Protein AF-A0AAD6I7V3-F1 (afdb_monomer)

InterPro domains:
  IPR044053 Hydroxylase/desaturase AsaB-like [NF041278] (13-174)
  IPR044053 Hydroxylase/desaturase AsaB-like [PTHR34598] (12-175)

Solvent-accessible surface area (backbone atoms only — not comparable to full-atom values): 13603 Å² total; per-residue (Å²): 136,66,40,71,58,57,50,63,59,59,72,64,73,80,73,92,76,89,84,80,82,56,84,96,48,49,88,79,40,37,53,90,62,26,68,42,62,70,80,93,73,95,72,80,92,71,64,86,88,39,70,66,55,45,62,55,54,48,40,52,51,50,45,53,50,48,46,74,68,42,82,62,46,46,74,41,74,44,72,75,50,64,42,73,55,57,84,84,71,69,83,81,39,88,70,78,90,62,79,46,62,55,89,66,92,77,67,66,56,42,79,67,17,44,54,51,50,46,57,75,69,39,59,76,91,50,31,70,65,53,68,74,44,64,64,46,81,44,77,46,77,44,69,89,60,90,78,89,70,81,72,92,81,83,76,58,50,69,76,64,52,82,87,78,62,77,92,60,54,38,76,49,76,82,36,71,66,30,52,74,51,59,69,82,79,29,75,75,78,42,49,33,52,80,78,63,39,41,83,28,37,38,33,40,28,44,36,26,49,52,76,85,127

Foldseek 3Di:
DAQVVVCVVCQPPDDDDDADDCPPPQCVDDCVFFVDHDDDDDDDDFPPVDPVSCVPRVQVVVQVVQQVRDPPGFPDKDFQAKAAQDAPDPPPHPADDDHAADPGDFDFADPQLVLVVQCVRDPVVCSVVLVPFDKDKDKDWAQNDDDPPDDDDDGRPNPDDPVVDDFGFDDCLPPPVQVVVPRPPRDDGRRDDDDDGDNTMITIMMTGRDDDD

Nearest PDB structures (foldseek):
  8hkz-assembly1_L15E  TM=2.290E-01  e=2.238E+00  Sulfolobus acidocaldarius DSM 639
  5t5h-assembly1_Q  TM=1.909E-01  e=3.561E+00  Trypanosoma cruzi
  9e7f-assembly1_AM  TM=1.948E-01  e=7.895E+00  Pyrobaculum calidifontis JCM 11548

Sequence (213 aa):
MNGTADFYGYANNKQSVTIHNVRGQEDEFTLSKNGFQYITHTSAYIPILDSSKIKLDLYAEVAELLKNTITPKPSYIKVVSHTIRSSLTDLNSEYTGMPGPARAAHLDHTPVGAKKYFHEKVPHEDASRLAQMRWAIINVWRPLKAIKRDPLAVCDGSTLRPGDLLPIQMDYSSNARAKALGGEKGLTTTEGWMKGVWRCMRLLSILVPETER

Secondary structure (DSSP, 8-state):
--HHHHHHHHTT-----PPP--TT-GGG--HHHHS-------PPP--TT-HHHIIIIIHHHHHHHHHHHSSSPEEEEEEEEEE---SS--TT-SS-S--S---S---S--HHHHHHHHHHHS-HHHHHHHHTS--EEEEEEE-SS---SS------GGG--GGG--------TT-HHHHHTTSSSS----S-------SSEEEEEEEEEPPP-

pLDDT: mean 70.56, std 21.03, range [25.95, 95.88]

Radius of gyration: 17.77 Å; Cα contacts (8 Å, |Δi|>4): 266; chains: 1; bounding box: 46×40×44 Å

Organism: Penicillium canescens (NCBI:txid5083)

Structure (mmCIF, N/CA/C/O backbone):
data_AF-A0AAD6I7V3-F1
#
_entry.id   AF-A0AAD6I7V3-F1
#
loop_
_atom_site.group_PDB
_atom_site.id
_atom_site.type_symbol
_atom_site.label_atom_id
_atom_site.label_alt_id
_atom_site.label_comp_id
_atom_site.label_asym_id
_atom_site.label_entity_id
_atom_site.label_seq_id
_atom_site.pdbx_PDB_ins_code
_atom_site.Cartn_x
_atom_site.Cartn_y
_atom_site.Cartn_z
_atom_site.occupancy
_atom_site.B_iso_or_equiv
_atom_site.auth_seq_id
_atom_site.auth_comp_id
_atom_site.auth_asym_id
_atom_site.auth_atom_id
_atom_site.pdbx_PDB_model_num
ATOM 1 N N . MET A 1 1 ? 4.592 -10.568 -28.172 1.00 32.78 1 MET A N 1
ATOM 2 C CA . MET A 1 1 ? 3.337 -10.237 -27.463 1.00 32.78 1 MET A CA 1
ATOM 3 C C . MET A 1 1 ? 3.501 -8.827 -26.929 1.00 32.78 1 MET A C 1
ATOM 5 O O . MET A 1 1 ? 4.505 -8.566 -26.280 1.00 32.78 1 MET A O 1
ATOM 9 N N . ASN A 1 2 ? 2.609 -7.904 -27.295 1.00 30.77 2 ASN A N 1
ATOM 10 C CA . ASN A 1 2 ? 2.788 -6.470 -27.048 1.00 30.77 2 ASN A CA 1
ATOM 11 C C . ASN A 1 2 ? 1.877 -6.065 -25.877 1.00 30.77 2 ASN A C 1
ATOM 13 O O . ASN A 1 2 ? 0.686 -5.831 -26.080 1.00 30.77 2 ASN A O 1
ATOM 17 N N . GLY A 1 3 ? 2.440 -5.993 -24.665 1.00 38.94 3 GLY A N 1
ATOM 18 C CA . GLY A 1 3 ? 1.731 -5.955 -23.369 1.00 38.94 3 GLY A CA 1
ATOM 19 C C . GLY A 1 3 ? 0.687 -4.849 -23.140 1.00 38.94 3 GLY A C 1
ATOM 20 O O . GLY A 1 3 ? -0.040 -4.882 -22.154 1.00 38.94 3 GLY A O 1
ATOM 21 N N . THR A 1 4 ? 0.534 -3.887 -24.051 1.00 44.75 4 THR A N 1
ATOM 22 C CA . THR A 1 4 ? -0.536 -2.878 -23.967 1.00 44.75 4 THR A CA 1
ATOM 23 C C . THR A 1 4 ? -1.880 -3.394 -24.502 1.00 44.75 4 THR A C 1
ATOM 25 O O . THR A 1 4 ? -2.923 -2.964 -24.017 1.00 44.75 4 THR A O 1
ATOM 28 N N . ALA A 1 5 ? -1.886 -4.306 -25.484 1.00 41.34 5 ALA A N 1
ATOM 29 C CA . ALA A 1 5 ? -3.119 -4.803 -26.110 1.00 41.34 5 ALA A CA 1
ATOM 30 C C . ALA A 1 5 ? -3.867 -5.804 -25.211 1.00 41.34 5 ALA A C 1
ATOM 32 O O . ALA A 1 5 ? -5.082 -5.694 -25.044 1.00 41.34 5 ALA A O 1
ATOM 33 N N . ASP A 1 6 ? -3.131 -6.709 -24.562 1.00 45.41 6 ASP A N 1
ATOM 34 C CA . ASP A 1 6 ? -3.698 -7.724 -23.667 1.00 45.41 6 ASP A CA 1
ATOM 35 C C . ASP A 1 6 ? -4.354 -7.086 -22.431 1.00 45.41 6 ASP A C 1
ATOM 37 O O . ASP A 1 6 ? -5.435 -7.500 -22.016 1.00 45.41 6 ASP A O 1
ATOM 41 N N . PHE A 1 7 ? -3.776 -6.001 -21.898 1.00 47.50 7 PHE A N 1
ATOM 42 C CA . PHE A 1 7 ? -4.368 -5.229 -20.799 1.00 47.50 7 PHE A CA 1
ATOM 43 C C . PHE A 1 7 ? -5.776 -4.714 -21.135 1.00 47.50 7 PHE A C 1
ATOM 45 O O . PHE A 1 7 ? -6.692 -4.884 -20.334 1.00 47.50 7 PHE A O 1
ATOM 52 N N . TYR A 1 8 ? -5.983 -4.123 -22.319 1.00 48.19 8 TYR A N 1
ATOM 53 C CA . TYR A 1 8 ? -7.317 -3.666 -22.731 1.00 48.19 8 TYR A CA 1
ATOM 54 C C . TYR A 1 8 ? -8.264 -4.827 -23.071 1.00 48.19 8 TYR A C 1
ATOM 56 O O . TYR A 1 8 ? -9.475 -4.677 -22.916 1.00 48.19 8 TYR A O 1
ATOM 64 N N . GLY A 1 9 ? -7.732 -5.986 -23.479 1.00 53.34 9 GLY A N 1
ATOM 65 C CA . GLY A 1 9 ? -8.505 -7.217 -23.659 1.00 53.34 9 GLY A CA 1
ATOM 66 C C . GLY A 1 9 ? -9.079 -7.749 -22.341 1.00 53.34 9 GLY A C 1
ATOM 67 O O . GLY A 1 9 ? -10.286 -7.971 -22.242 1.00 53.34 9 GLY A O 1
ATOM 68 N N . TYR A 1 10 ? -8.247 -7.879 -21.303 1.00 52.84 10 TYR A N 1
ATOM 69 C CA . TYR A 1 10 ? -8.660 -8.393 -19.988 1.00 52.84 10 TYR A CA 1
ATOM 70 C C . TYR A 1 10 ? -9.400 -7.366 -19.124 1.00 52.84 10 TYR A C 1
ATOM 72 O O . TYR A 1 10 ? -10.280 -7.747 -18.352 1.00 52.84 10 TYR A O 1
ATOM 80 N N . ALA A 1 11 ? -9.135 -6.064 -19.292 1.00 53.88 11 ALA A N 1
ATOM 81 C CA . ALA A 1 11 ? -9.861 -4.991 -18.599 1.00 53.88 11 ALA A CA 1
ATOM 82 C C . ALA A 1 11 ? -11.370 -4.946 -18.930 1.00 53.88 11 ALA A C 1
A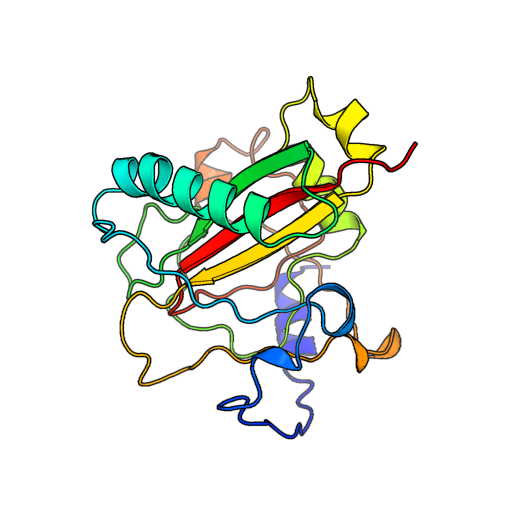TOM 84 O O . ALA A 1 11 ? -12.128 -4.238 -18.265 1.00 53.88 11 ALA A O 1
ATOM 85 N N . ASN A 1 12 ? -11.818 -5.711 -19.932 1.00 58.91 12 ASN A N 1
ATOM 86 C CA . ASN A 1 12 ? -13.228 -5.872 -20.279 1.00 58.91 12 ASN A CA 1
ATOM 87 C C . ASN A 1 12 ? -13.926 -7.032 -19.550 1.00 58.91 12 ASN A C 1
ATOM 89 O O . ASN A 1 12 ? -15.145 -7.156 -19.681 1.00 58.91 12 ASN A O 1
ATOM 93 N N . ASN A 1 13 ? -13.209 -7.846 -18.762 1.00 69.44 13 ASN A N 1
ATOM 94 C CA . ASN A 1 13 ? -13.819 -8.872 -17.916 1.00 69.44 13 ASN A CA 1
ATOM 95 C C . ASN A 1 13 ? -14.515 -8.223 -16.707 1.00 69.44 13 ASN A C 1
ATOM 97 O O . ASN A 1 13 ? -13.970 -8.125 -15.607 1.00 69.44 13 ASN A O 1
ATOM 101 N N . LYS A 1 14 ? -15.724 -7.716 -16.941 1.00 74.62 14 LYS A N 1
ATOM 102 C CA . LYS A 1 14 ? -16.535 -7.052 -15.925 1.00 74.62 14 LYS A CA 1
ATOM 103 C C . LYS A 1 14 ? -17.211 -8.096 -15.051 1.00 74.62 14 LYS A C 1
ATOM 105 O O . LYS A 1 14 ? -18.013 -8.887 -15.535 1.00 74.62 14 LYS A O 1
ATOM 110 N N . GLN A 1 15 ? -16.928 -8.030 -13.759 1.00 77.81 15 GLN A N 1
ATOM 111 C CA . GLN A 1 15 ? -17.588 -8.837 -12.745 1.00 77.81 15 GLN A CA 1
ATOM 112 C C . GLN A 1 15 ? -18.502 -7.943 -11.912 1.00 77.81 15 GLN A C 1
ATOM 114 O O . GLN A 1 15 ? -18.120 -6.832 -11.533 1.00 77.81 15 GLN A O 1
ATOM 119 N N . SER A 1 16 ? -19.720 -8.413 -11.647 1.00 85.94 16 SER A N 1
ATOM 120 C CA . SER A 1 16 ? -20.595 -7.746 -10.686 1.00 85.94 16 SER A CA 1
ATOM 121 C C . SER A 1 16 ? -20.074 -8.036 -9.286 1.00 85.94 16 SER A C 1
ATOM 123 O O . SER A 1 16 ? -19.907 -9.195 -8.917 1.00 85.94 16 SER A O 1
ATOM 125 N N . VAL A 1 17 ? -19.823 -6.987 -8.511 1.00 83.62 17 VAL A N 1
ATOM 126 C CA . VAL A 1 17 ? -19.318 -7.092 -7.141 1.00 83.62 17 VAL A CA 1
ATOM 127 C C . VAL A 1 17 ? -20.156 -6.225 -6.216 1.00 83.62 17 VAL A C 1
ATOM 129 O O . VAL A 1 17 ? -20.598 -5.138 -6.594 1.00 83.62 17 VAL A O 1
ATOM 132 N N . THR A 1 18 ? -20.361 -6.698 -4.993 1.00 90.25 18 THR A N 1
ATOM 133 C CA . THR A 1 18 ? -21.006 -5.908 -3.945 1.00 90.25 18 THR A CA 1
ATOM 134 C C . THR A 1 18 ? -19.968 -4.998 -3.301 1.00 90.25 18 THR A C 1
ATOM 136 O O . THR A 1 18 ? -18.905 -5.453 -2.885 1.00 90.25 18 THR A O 1
ATOM 139 N N . ILE A 1 19 ? -20.268 -3.701 -3.219 1.00 89.69 19 ILE A N 1
ATOM 140 C CA . ILE A 1 19 ? -19.418 -2.725 -2.531 1.00 89.69 19 ILE A CA 1
ATOM 141 C C . ILE A 1 19 ? -19.993 -2.481 -1.141 1.00 89.69 19 ILE A C 1
ATOM 143 O O . ILE A 1 19 ? -21.152 -2.092 -1.001 1.00 89.69 19 ILE A O 1
ATOM 147 N N . HIS A 1 20 ? -19.156 -2.664 -0.126 1.00 91.62 20 HIS A N 1
ATOM 148 C CA . HIS A 1 20 ? -19.516 -2.444 1.268 1.00 91.62 20 HIS A CA 1
ATOM 149 C C . HIS A 1 20 ? -18.986 -1.093 1.754 1.00 91.62 20 HIS A C 1
ATOM 151 O O . HIS A 1 20 ? -17.869 -0.686 1.431 1.00 91.62 20 HIS A O 1
ATOM 157 N N . ASN A 1 21 ? -19.804 -0.378 2.525 1.00 93.31 21 ASN A N 1
ATOM 158 C CA . ASN A 1 21 ? -19.377 0.837 3.205 1.00 93.31 21 ASN A CA 1
ATOM 159 C C . ASN A 1 21 ? -18.742 0.460 4.545 1.00 93.31 21 ASN A C 1
ATOM 161 O O . ASN A 1 21 ? -19.440 -0.021 5.426 1.00 93.31 21 ASN A O 1
ATOM 165 N N . VAL A 1 22 ? -17.451 0.739 4.695 1.00 92.56 22 VAL A N 1
ATOM 166 C CA . VAL A 1 22 ? -16.659 0.369 5.879 1.00 92.56 22 VAL A CA 1
ATOM 167 C C . VAL A 1 22 ? -16.865 1.287 7.090 1.00 92.56 22 VAL A C 1
ATOM 169 O O . VAL A 1 22 ? -16.306 1.019 8.147 1.00 92.56 22 VAL A O 1
ATOM 172 N N . ARG A 1 23 ? -17.594 2.406 6.941 1.00 92.00 23 ARG A N 1
ATOM 173 C CA . ARG A 1 23 ? -17.728 3.411 8.010 1.00 92.00 23 ARG A CA 1
ATOM 174 C C . ARG A 1 23 ? -18.345 2.809 9.272 1.00 92.00 23 ARG A C 1
ATOM 176 O O . ARG A 1 23 ? -19.473 2.325 9.212 1.00 92.00 23 ARG A O 1
ATOM 183 N N . GLY A 1 24 ? -17.649 2.942 10.397 1.00 95.75 24 GLY A N 1
ATOM 184 C CA . GLY A 1 24 ? -18.027 2.378 11.694 1.00 95.75 24 GLY A CA 1
ATOM 185 C C . GLY A 1 24 ? -17.534 0.946 11.926 1.00 95.75 24 GLY A C 1
ATOM 186 O O . GLY A 1 24 ? -17.837 0.379 12.969 1.00 95.75 24 GLY A O 1
ATOM 187 N N . GLN A 1 25 ? -16.808 0.363 10.970 1.00 95.88 25 GLN A N 1
ATOM 188 C CA . GLN A 1 25 ? -16.263 -0.998 11.020 1.00 95.88 25 GL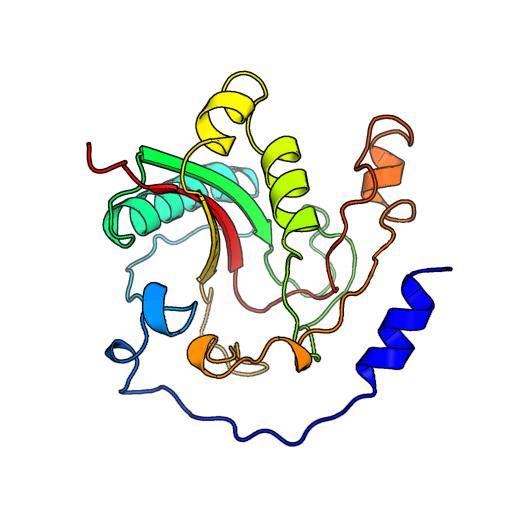N A CA 1
ATOM 189 C C . GLN A 1 25 ? -14.765 -1.019 10.687 1.00 95.88 25 GLN A C 1
ATOM 191 O O . GLN A 1 25 ? -14.207 -2.062 10.360 1.00 95.88 25 GLN A O 1
ATOM 196 N N . GLU A 1 26 ? -14.098 0.135 10.726 1.00 94.75 26 GLU A N 1
ATOM 197 C CA . GLU A 1 26 ? -12.703 0.292 10.317 1.00 94.75 26 GLU A CA 1
ATOM 198 C C . GLU A 1 26 ? -11.752 -0.646 11.078 1.00 94.75 26 GLU A C 1
ATOM 200 O O . GLU A 1 26 ? -10.829 -1.197 10.475 1.00 94.75 26 GLU A O 1
ATOM 205 N N . ASP A 1 27 ? -12.021 -0.876 12.365 1.00 95.00 27 ASP A N 1
ATOM 206 C CA . ASP A 1 27 ? -11.202 -1.703 13.258 1.00 95.00 27 ASP A CA 1
ATOM 207 C C . ASP A 1 27 ? -11.339 -3.217 12.997 1.00 95.00 27 ASP A C 1
ATOM 209 O O . ASP A 1 27 ? -10.544 -4.011 13.500 1.00 95.00 27 ASP A O 1
ATOM 213 N N . GLU A 1 28 ? -12.315 -3.646 12.186 1.00 95.44 28 GLU A N 1
ATOM 214 C CA . GLU A 1 28 ? -12.494 -5.058 11.810 1.00 95.44 28 GLU A CA 1
ATOM 215 C C . GLU A 1 28 ? -11.485 -5.526 10.740 1.00 95.44 28 GLU A C 1
ATOM 217 O O . GLU A 1 28 ? -11.347 -6.734 10.495 1.00 95.44 28 GLU A O 1
ATOM 222 N N . PHE A 1 29 ? -10.783 -4.581 10.100 1.00 94.69 29 PHE A N 1
ATOM 223 C CA . PHE A 1 29 ? -9.879 -4.829 8.979 1.00 94.69 29 PHE A CA 1
ATOM 224 C C . PHE A 1 29 ? -8.414 -4.685 9.388 1.00 94.69 29 PHE A C 1
ATOM 226 O O . PHE A 1 29 ? -7.959 -3.609 9.782 1.00 94.69 29 PHE A O 1
ATOM 233 N N . THR A 1 30 ? -7.644 -5.762 9.236 1.00 94.69 30 THR A N 1
ATOM 234 C CA . THR A 1 30 ? -6.215 -5.786 9.575 1.00 94.69 30 THR A CA 1
ATOM 235 C C . THR A 1 30 ? -5.361 -6.180 8.377 1.00 94.69 30 THR A C 1
ATOM 237 O O . THR A 1 30 ? -5.788 -6.935 7.500 1.00 94.69 30 THR A O 1
ATOM 240 N N . LEU A 1 31 ? -4.105 -5.723 8.353 1.00 91.31 31 LEU A N 1
ATOM 241 C CA . LEU A 1 31 ? -3.181 -6.048 7.262 1.00 91.31 31 LEU A CA 1
ATOM 242 C C . LEU A 1 31 ? -2.959 -7.556 7.100 1.00 91.31 31 LEU A C 1
ATOM 244 O O . LEU A 1 31 ? -2.875 -8.034 5.973 1.00 91.31 31 LEU A O 1
ATOM 248 N N . SER A 1 32 ? -2.873 -8.303 8.202 1.00 90.50 32 SER A N 1
ATOM 249 C CA . SER A 1 32 ? -2.624 -9.749 8.173 1.00 90.50 32 SER A CA 1
ATOM 250 C C . SER A 1 32 ? -3.821 -10.555 7.676 1.00 90.50 32 SER A C 1
ATOM 252 O O . SER A 1 32 ? -3.625 -11.583 7.032 1.00 90.50 32 SER A O 1
ATOM 254 N N . LYS A 1 33 ? -5.045 -10.100 7.966 1.00 92.69 33 LYS A N 1
ATOM 255 C CA . LYS A 1 33 ? -6.280 -10.780 7.565 1.00 92.69 33 LYS A CA 1
ATOM 256 C C . LYS A 1 33 ? -6.736 -10.336 6.178 1.00 92.69 33 LYS A C 1
ATOM 258 O O . LYS A 1 33 ? -6.948 -11.173 5.312 1.00 92.69 33 LYS A O 1
ATOM 263 N N . ASN A 1 34 ? -6.884 -9.032 5.968 1.00 94.50 34 ASN A N 1
ATOM 264 C CA . ASN A 1 34 ? -7.571 -8.472 4.803 1.00 94.50 34 ASN A CA 1
ATOM 265 C C . ASN A 1 34 ? -6.608 -7.921 3.742 1.00 94.50 34 ASN A C 1
ATOM 267 O O . ASN A 1 34 ? -7.033 -7.591 2.636 1.00 94.50 34 ASN A O 1
ATOM 271 N N . GLY A 1 35 ? -5.319 -7.777 4.062 1.00 91.06 35 GLY A N 1
ATOM 272 C CA . GLY A 1 35 ? -4.342 -7.123 3.185 1.00 91.06 35 GLY A CA 1
ATOM 273 C C . GLY A 1 35 ? -4.419 -5.591 3.192 1.00 91.06 35 GLY A C 1
ATOM 274 O O . GLY A 1 35 ? -3.682 -4.937 2.457 1.00 91.06 35 GLY A O 1
ATOM 275 N N . PHE A 1 36 ? -5.277 -5.003 4.030 1.00 93.62 36 PHE A N 1
ATOM 276 C CA . PHE A 1 36 ? -5.363 -3.564 4.273 1.00 93.62 36 PHE A CA 1
ATOM 277 C C . PHE A 1 36 ? -5.820 -3.287 5.708 1.00 93.62 36 PHE A C 1
ATOM 279 O O . PHE A 1 36 ? -6.390 -4.150 6.367 1.00 93.62 36 PHE A O 1
ATOM 286 N N . GLN A 1 37 ? -5.569 -2.072 6.183 1.00 94.31 37 GLN A N 1
ATOM 287 C CA . GLN A 1 37 ? -5.970 -1.616 7.510 1.00 94.31 37 GLN A CA 1
ATOM 288 C C . GLN A 1 37 ? -6.241 -0.115 7.474 1.00 94.31 37 GLN A C 1
ATOM 290 O O . GLN A 1 37 ? -5.576 0.626 6.743 1.00 94.31 37 GLN A O 1
ATOM 295 N N . TYR A 1 38 ? -7.203 0.327 8.279 1.00 94.12 38 TYR A N 1
ATOM 296 C CA . TYR A 1 38 ? -7.467 1.740 8.514 1.00 94.12 38 TYR A CA 1
ATOM 297 C C . TYR A 1 38 ? -6.680 2.229 9.724 1.00 94.12 38 TYR A C 1
ATOM 299 O O . TYR A 1 38 ? -6.558 1.537 10.731 1.00 94.12 38 TYR A O 1
ATOM 307 N N . ILE A 1 39 ? -6.117 3.430 9.610 1.00 93.25 39 ILE A N 1
ATOM 308 C CA . ILE A 1 39 ? -5.339 4.046 10.680 1.00 93.25 39 ILE A CA 1
ATOM 309 C C . ILE A 1 39 ? -5.774 5.499 10.799 1.00 93.25 39 ILE A C 1
ATOM 311 O O 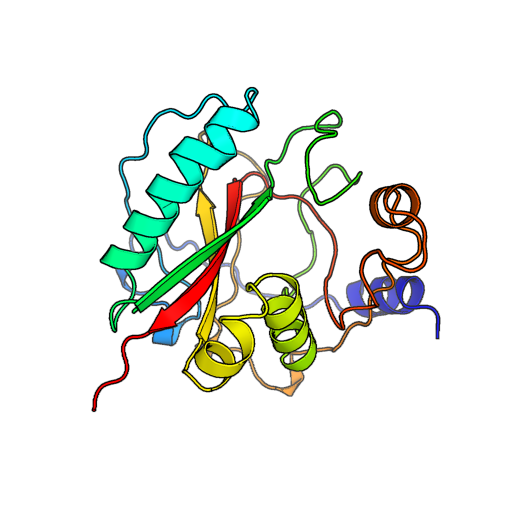. ILE A 1 39 ? -5.728 6.253 9.823 1.00 93.25 39 ILE A O 1
ATOM 315 N N . THR A 1 40 ? -6.158 5.900 12.008 1.00 91.88 40 THR A N 1
ATOM 316 C CA . THR A 1 40 ? -6.361 7.309 12.338 1.00 91.88 40 THR A CA 1
ATOM 317 C C . THR A 1 40 ? -5.021 7.905 12.739 1.00 91.88 40 THR A C 1
ATOM 319 O O . THR A 1 40 ? -4.420 7.500 13.730 1.00 91.88 40 THR A O 1
ATOM 322 N N . HIS A 1 41 ? -4.540 8.867 11.956 1.00 90.56 41 HIS A N 1
ATOM 323 C CA . HIS A 1 41 ? -3.263 9.525 12.197 1.00 90.56 41 HIS A CA 1
ATOM 324 C C . HIS A 1 41 ? -3.389 11.034 11.996 1.00 90.56 41 HIS A C 1
ATOM 326 O O . HIS A 1 41 ? -3.817 11.498 10.934 1.00 90.56 41 HIS A O 1
ATOM 332 N N . THR A 1 42 ? -2.987 11.804 13.008 1.00 90.00 42 THR A N 1
ATOM 333 C CA . THR A 1 42 ? -2.861 13.259 12.896 1.00 90.00 42 THR A CA 1
ATOM 334 C C . THR A 1 42 ? -1.589 13.581 12.132 1.00 90.00 42 THR A C 1
ATOM 336 O O . THR A 1 42 ? -0.496 13.578 12.687 1.00 90.00 42 THR A O 1
ATOM 339 N N . SER A 1 43 ? -1.757 13.846 10.843 1.00 84.56 43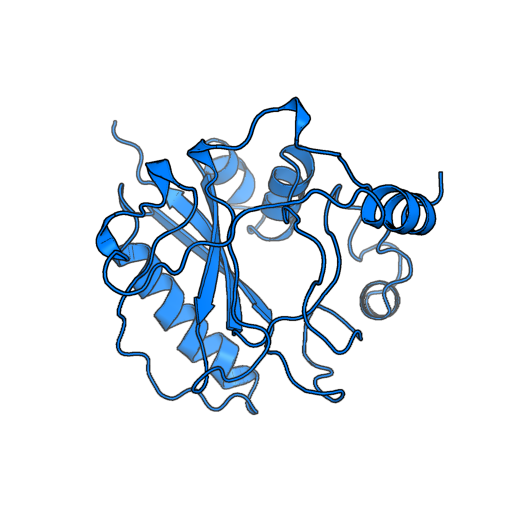 SER A N 1
ATOM 340 C CA . SER A 1 43 ? -0.659 14.143 9.932 1.00 84.56 43 SER A CA 1
ATOM 341 C C . SER A 1 43 ? -0.323 15.633 9.913 1.00 84.56 43 SER A C 1
ATOM 343 O O . SER A 1 43 ? -1.226 16.476 9.981 1.00 84.56 43 SER A O 1
ATOM 345 N N . ALA A 1 44 ? 0.957 15.970 9.752 1.00 82.69 44 ALA A N 1
ATOM 346 C CA . ALA A 1 44 ? 1.364 17.355 9.571 1.00 82.69 44 ALA A CA 1
ATOM 347 C C . ALA A 1 44 ? 0.814 17.919 8.247 1.00 82.69 44 ALA A C 1
ATOM 349 O O . ALA A 1 44 ? 0.547 17.198 7.271 1.00 82.69 44 ALA A O 1
ATOM 350 N N . TYR A 1 45 ? 0.638 19.240 8.190 1.00 78.62 45 TYR A N 1
ATOM 351 C CA . TYR A 1 45 ? 0.384 19.902 6.915 1.00 78.62 45 TYR A CA 1
ATOM 352 C C . TYR A 1 45 ? 1.646 19.826 6.055 1.00 78.62 45 TYR A C 1
ATOM 354 O O . TYR A 1 45 ? 2.712 20.265 6.479 1.00 78.62 45 TYR A O 1
ATOM 362 N N . ILE A 1 46 ? 1.517 19.294 4.839 1.00 70.25 46 ILE A N 1
ATOM 363 C CA . ILE A 1 46 ? 2.639 19.143 3.910 1.00 70.25 46 ILE A CA 1
ATOM 364 C C . ILE A 1 46 ? 2.334 19.960 2.656 1.00 70.25 46 ILE A C 1
ATOM 366 O O . ILE A 1 46 ? 1.323 19.694 1.994 1.00 70.25 46 ILE A O 1
ATOM 370 N N . PRO A 1 47 ? 3.171 20.955 2.308 1.00 69.62 47 PRO A N 1
ATOM 371 C CA . PRO A 1 47 ? 2.965 21.770 1.122 1.00 69.62 47 PRO A CA 1
ATOM 372 C C . PRO A 1 47 ? 3.229 20.929 -0.131 1.00 69.62 47 PRO A C 1
ATOM 374 O O . PRO A 1 47 ? 4.360 20.776 -0.575 1.00 69.62 47 PRO A O 1
ATOM 377 N N . ILE A 1 48 ? 2.161 20.399 -0.730 1.00 68.50 48 ILE A N 1
ATOM 378 C CA . ILE A 1 48 ? 2.222 19.478 -1.881 1.00 68.50 48 ILE A CA 1
ATOM 379 C C . ILE A 1 48 ? 2.860 20.063 -3.151 1.00 68.50 48 ILE A C 1
ATOM 381 O O . ILE A 1 48 ? 3.119 19.329 -4.097 1.00 68.50 48 ILE A O 1
ATOM 385 N N . LE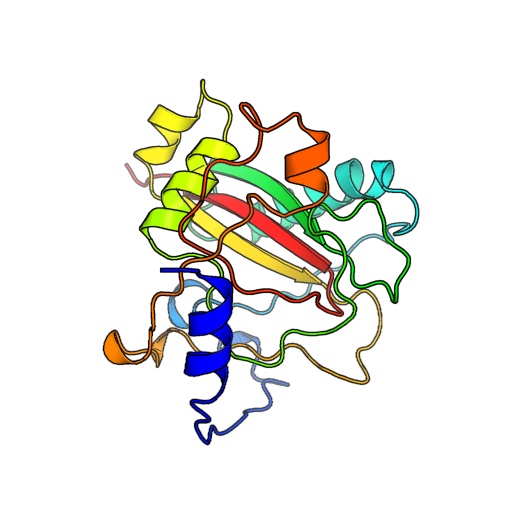U A 1 49 ? 3.073 21.380 -3.193 1.00 67.81 49 LEU A N 1
ATOM 386 C CA . LEU A 1 49 ? 3.737 22.070 -4.301 1.00 67.81 49 LEU A CA 1
ATOM 387 C C . LEU A 1 49 ? 5.266 22.086 -4.153 1.00 67.81 49 LEU A C 1
ATOM 389 O O . LEU A 1 49 ? 5.961 22.404 -5.112 1.00 67.81 49 LEU A O 1
ATOM 393 N N . ASP A 1 50 ? 5.790 21.731 -2.978 1.00 71.25 50 ASP A N 1
ATOM 394 C CA . ASP A 1 50 ? 7.222 21.657 -2.712 1.00 71.25 50 ASP A CA 1
ATOM 395 C C . ASP A 1 50 ? 7.670 20.191 -2.649 1.00 71.25 50 ASP A C 1
ATOM 397 O O . ASP A 1 50 ? 7.573 19.506 -1.627 1.00 71.25 50 ASP A O 1
ATOM 401 N N . SER A 1 51 ? 8.199 19.699 -3.771 1.00 66.69 51 SER A N 1
ATOM 402 C CA . SER A 1 51 ? 8.693 18.323 -3.892 1.00 66.69 51 SER A CA 1
ATOM 403 C C . SER A 1 51 ? 9.810 17.977 -2.905 1.00 66.69 51 SER A C 1
ATOM 405 O O . SER A 1 51 ? 9.978 16.804 -2.564 1.00 66.69 51 SER A O 1
ATOM 407 N N . SER A 1 52 ? 10.586 18.970 -2.456 1.00 70.12 52 SER A N 1
ATOM 408 C CA . SER A 1 52 ? 11.675 18.749 -1.502 1.00 70.12 52 SER A CA 1
ATOM 409 C C . SER A 1 52 ? 11.124 18.464 -0.104 1.00 70.12 52 SER A C 1
ATOM 411 O O . SER A 1 52 ? 11.544 17.504 0.544 1.00 70.12 52 SER A O 1
ATOM 413 N N . LYS A 1 53 ? 10.092 19.212 0.300 1.00 72.06 53 LYS A N 1
ATOM 414 C CA . LYS A 1 53 ? 9.376 19.031 1.567 1.00 72.06 53 LYS A CA 1
ATOM 415 C C . LYS A 1 53 ? 8.568 17.748 1.608 1.00 72.06 53 LYS A C 1
ATOM 417 O O . LYS A 1 53 ? 8.528 17.093 2.642 1.00 72.06 53 LYS A O 1
ATOM 422 N N . ILE A 1 54 ? 8.003 17.327 0.475 1.00 74.50 54 ILE A N 1
ATOM 423 C CA . ILE A 1 54 ? 7.349 16.019 0.388 1.00 74.50 54 ILE A CA 1
ATOM 424 C C . ILE A 1 54 ? 8.351 14.908 0.716 1.00 74.50 54 ILE A C 1
ATOM 426 O O . ILE A 1 54 ? 8.090 14.088 1.584 1.00 74.50 54 ILE A O 1
ATOM 430 N N . LYS A 1 55 ? 9.516 14.858 0.068 1.00 75.81 55 LYS A N 1
ATOM 431 C CA . LYS A 1 55 ? 10.466 13.766 0.338 1.00 75.81 55 LYS A CA 1
ATOM 432 C C . LYS A 1 55 ? 11.053 13.811 1.743 1.00 75.81 55 LYS A C 1
ATOM 434 O O . LYS A 1 55 ? 11.328 12.752 2.288 1.00 75.81 55 LYS A O 1
ATOM 439 N N . LEU A 1 56 ? 11.272 14.996 2.302 1.00 79.25 56 LEU A N 1
ATOM 440 C CA . LEU A 1 56 ? 11.848 15.121 3.635 1.00 79.25 56 LEU A CA 1
ATOM 441 C C . LEU A 1 56 ? 10.820 14.769 4.716 1.00 79.25 56 LEU A C 1
ATOM 443 O O . LEU A 1 56 ? 10.999 13.810 5.462 1.00 79.25 56 LEU A O 1
ATOM 447 N N . ASP A 1 57 ? 9.725 15.520 4.762 1.00 83.25 57 ASP A N 1
ATOM 448 C CA . ASP A 1 57 ? 8.841 15.535 5.924 1.00 83.25 57 ASP A CA 1
ATOM 449 C C . ASP A 1 57 ? 7.854 14.363 5.869 1.00 83.25 57 ASP A C 1
ATOM 451 O O . ASP A 1 57 ? 7.661 13.644 6.849 1.00 83.25 57 ASP A O 1
ATOM 455 N N . LEU A 1 58 ? 7.277 14.094 4.694 1.00 82.75 58 LEU A N 1
ATOM 456 C CA . LEU A 1 58 ? 6.289 13.027 4.552 1.00 82.75 58 LEU A CA 1
ATOM 457 C C . LEU A 1 58 ? 6.909 11.637 4.650 1.00 82.75 58 LEU A C 1
ATOM 459 O O . LEU A 1 58 ? 6.281 10.728 5.184 1.00 82.75 58 LEU A O 1
ATOM 463 N N . TYR A 1 59 ? 8.094 11.428 4.072 1.00 88.62 59 TYR A N 1
ATOM 464 C CA . TYR A 1 59 ? 8.697 10.094 4.095 1.00 88.62 59 TYR A CA 1
ATOM 465 C C . TYR A 1 59 ? 9.089 9.731 5.523 1.00 88.62 59 TYR A C 1
ATOM 467 O O . TYR A 1 59 ? 8.894 8.585 5.918 1.00 88.62 59 TYR A O 1
ATOM 475 N N . ALA A 1 60 ? 9.580 10.704 6.295 1.00 90.06 60 ALA A N 1
ATOM 476 C CA . ALA A 1 60 ? 9.842 10.530 7.715 1.00 90.06 60 ALA A CA 1
ATOM 477 C C . ALA A 1 60 ? 8.550 10.221 8.488 1.00 90.06 60 ALA A C 1
ATOM 479 O O . ALA A 1 60 ? 8.499 9.225 9.207 1.00 90.06 60 ALA A O 1
ATOM 480 N N . GLU A 1 61 ? 7.485 11.005 8.280 1.00 91.69 61 GLU A N 1
ATOM 481 C CA . GLU A 1 61 ? 6.187 10.785 8.935 1.00 91.69 61 GLU A CA 1
ATOM 482 C C . GLU A 1 61 ? 5.620 9.390 8.627 1.00 91.69 61 GLU A C 1
ATOM 484 O O . GLU A 1 61 ? 5.219 8.658 9.529 1.00 91.69 61 GLU A O 1
ATOM 489 N N . VAL A 1 62 ? 5.635 8.979 7.356 1.00 91.75 62 VAL A N 1
ATOM 490 C CA . VAL A 1 62 ? 5.122 7.670 6.934 1.00 91.75 62 VAL A CA 1
ATOM 491 C C . VAL A 1 62 ? 5.998 6.528 7.433 1.00 91.75 62 VAL A C 1
ATOM 493 O O . VAL A 1 62 ? 5.469 5.481 7.804 1.00 91.75 62 VAL A O 1
ATOM 496 N N . ALA A 1 63 ? 7.318 6.706 7.464 1.00 93.00 63 ALA A N 1
ATOM 497 C CA . ALA A 1 63 ? 8.203 5.699 8.027 1.00 93.00 63 ALA A CA 1
ATOM 498 C C . ALA A 1 63 ? 7.897 5.469 9.513 1.00 93.00 63 ALA A C 1
ATOM 500 O O . ALA A 1 63 ? 7.729 4.322 9.923 1.00 93.00 63 ALA A O 1
ATOM 501 N N . GLU A 1 64 ? 7.740 6.536 10.297 1.00 93.75 64 GLU A N 1
ATOM 502 C CA . GLU A 1 64 ? 7.371 6.434 11.713 1.00 93.75 64 GLU A CA 1
ATOM 503 C C . GLU A 1 64 ? 5.955 5.873 11.911 1.00 93.75 64 GLU A C 1
ATOM 505 O O . GLU A 1 64 ? 5.750 5.008 12.764 1.00 93.75 64 GLU A O 1
ATOM 510 N N . LEU A 1 65 ? 4.983 6.265 11.080 1.00 94.38 65 LEU A N 1
ATOM 511 C CA . LEU A 1 65 ? 3.639 5.680 11.090 1.00 94.38 65 LEU A CA 1
ATOM 512 C C . LEU A 1 65 ? 3.691 4.157 10.903 1.00 94.38 65 LEU A C 1
ATOM 514 O O . LEU A 1 65 ? 3.117 3.410 11.697 1.00 94.38 65 LEU A O 1
ATOM 518 N N . LEU A 1 66 ? 4.402 3.685 9.876 1.00 94.56 66 LEU A N 1
ATOM 519 C CA . LEU A 1 66 ? 4.534 2.255 9.593 1.00 94.56 66 LEU A CA 1
ATOM 520 C C . LEU A 1 66 ? 5.298 1.527 10.700 1.00 94.56 66 LEU A C 1
ATOM 522 O O . LEU A 1 66 ? 4.903 0.432 11.093 1.00 94.56 66 LEU A O 1
ATOM 526 N N . LYS A 1 67 ? 6.342 2.144 11.254 1.00 94.50 67 LYS A N 1
ATOM 527 C CA . LYS A 1 67 ? 7.109 1.593 12.375 1.00 94.50 67 LYS A CA 1
ATOM 528 C C . LYS A 1 67 ? 6.252 1.345 13.614 1.00 94.50 67 LYS A C 1
ATOM 530 O O . LYS A 1 67 ? 6.494 0.375 14.324 1.00 94.50 67 LYS A O 1
ATOM 535 N N . ASN A 1 68 ? 5.281 2.220 13.870 1.00 93.06 68 ASN A N 1
ATOM 536 C CA . ASN A 1 68 ? 4.416 2.147 15.048 1.00 93.06 68 ASN A CA 1
ATOM 537 C C . ASN A 1 68 ? 3.143 1.323 14.818 1.00 93.06 68 ASN A C 1
ATOM 539 O O . ASN A 1 68 ? 2.532 0.880 15.784 1.00 93.06 68 ASN A O 1
ATOM 543 N N . THR A 1 69 ? 2.744 1.110 13.562 1.00 92.62 69 THR A N 1
ATOM 544 C CA . THR A 1 69 ? 1.510 0.374 13.240 1.00 92.62 69 THR A CA 1
ATOM 545 C C . THR A 1 69 ? 1.767 -1.104 12.943 1.00 92.62 69 THR A C 1
ATOM 547 O O . THR A 1 69 ? 0.955 -1.965 13.275 1.00 92.62 69 THR A O 1
ATOM 550 N N . ILE A 1 70 ? 2.882 -1.421 12.286 1.00 91.31 70 ILE A N 1
ATOM 551 C CA . ILE A 1 70 ? 3.140 -2.769 11.779 1.00 91.31 70 ILE A CA 1
ATOM 552 C C . ILE A 1 70 ? 3.677 -3.662 12.893 1.00 91.31 70 ILE A C 1
ATOM 554 O O . ILE A 1 70 ? 4.624 -3.303 13.589 1.00 91.31 70 ILE A O 1
ATOM 558 N N . THR A 1 71 ? 3.083 -4.849 13.012 1.00 88.38 71 THR A N 1
ATOM 559 C CA . THR A 1 71 ? 3.489 -5.884 13.966 1.00 88.38 71 THR A CA 1
ATOM 560 C C . THR A 1 71 ? 3.790 -7.194 13.221 1.00 88.38 71 THR A C 1
ATOM 562 O O . THR A 1 71 ? 2.957 -7.622 12.417 1.00 88.38 71 THR A O 1
ATOM 565 N N . PRO A 1 72 ? 4.945 -7.849 13.463 1.00 88.81 72 PRO A N 1
ATOM 566 C CA . PRO A 1 72 ? 6.039 -7.392 14.324 1.00 88.81 72 PRO A CA 1
ATOM 567 C C . PRO A 1 72 ? 6.729 -6.142 13.766 1.00 88.81 72 PRO A C 1
ATOM 569 O O . PRO A 1 72 ? 6.632 -5.839 12.572 1.00 88.81 72 PRO A O 1
ATOM 572 N N . LYS A 1 73 ? 7.389 -5.396 14.659 1.00 90.25 73 LYS A N 1
ATOM 573 C CA . LYS A 1 73 ? 7.960 -4.084 14.347 1.00 90.25 73 LYS A CA 1
ATOM 574 C C . LYS A 1 73 ? 8.939 -4.193 13.171 1.00 90.25 73 LYS A C 1
ATOM 576 O O . LYS A 1 73 ? 9.775 -5.092 13.167 1.00 90.25 73 LYS A O 1
ATOM 581 N N . PRO A 1 74 ? 8.877 -3.313 12.161 1.00 90.50 74 PRO A N 1
ATOM 582 C CA . PRO A 1 74 ? 9.856 -3.326 11.084 1.00 90.50 74 PRO A CA 1
ATOM 583 C C . PRO A 1 74 ? 11.258 -2.944 11.577 1.00 90.50 74 PRO A C 1
ATOM 585 O O . PRO A 1 74 ? 11.444 -1.885 12.177 1.00 90.50 74 PRO A O 1
ATOM 588 N N . SER A 1 75 ? 12.250 -3.777 11.262 1.00 88.44 75 SER A N 1
ATOM 589 C CA . SER A 1 75 ? 13.681 -3.496 11.453 1.00 88.44 75 SER A CA 1
ATOM 590 C C . SER A 1 75 ? 14.249 -2.584 10.359 1.00 88.44 75 SER A C 1
ATOM 592 O O . SER A 1 75 ? 15.254 -1.905 10.563 1.00 88.44 75 SER A O 1
ATOM 594 N N . TYR A 1 76 ? 13.586 -2.536 9.200 1.00 91.19 76 TYR A N 1
ATOM 595 C CA . TYR A 1 76 ? 13.929 -1.664 8.083 1.00 91.19 76 TYR A CA 1
ATOM 596 C C . TYR A 1 76 ? 12.667 -1.116 7.420 1.00 91.19 76 TYR A C 1
ATOM 598 O O . TYR A 1 76 ? 11.728 -1.867 7.141 1.00 91.19 76 TYR A O 1
ATOM 606 N N . ILE A 1 77 ? 12.672 0.189 7.138 1.00 92.38 77 ILE A N 1
ATOM 607 C CA . ILE A 1 77 ? 11.606 0.889 6.421 1.00 92.38 77 ILE A CA 1
ATOM 608 C C . ILE A 1 77 ? 12.240 1.810 5.390 1.00 92.38 77 ILE A C 1
ATOM 610 O O . ILE A 1 77 ? 13.004 2.708 5.740 1.00 92.38 77 ILE A O 1
ATOM 614 N N . LYS A 1 78 ? 11.877 1.628 4.120 1.00 90.56 78 LYS A N 1
ATOM 615 C CA . LYS A 1 78 ? 12.241 2.562 3.053 1.00 90.56 78 LYS A CA 1
ATOM 616 C C . LYS A 1 78 ? 11.001 3.001 2.301 1.00 90.56 78 LYS A C 1
ATOM 618 O O . LYS A 1 78 ? 10.358 2.196 1.633 1.00 90.56 78 LYS A O 1
ATOM 623 N N . VAL A 1 79 ? 10.692 4.290 2.378 1.00 88.44 79 VAL A N 1
ATOM 624 C CA . VAL A 1 79 ? 9.688 4.926 1.522 1.00 88.44 79 VAL A CA 1
ATOM 625 C C . VAL A 1 79 ? 10.340 5.193 0.166 1.00 88.44 79 VAL A C 1
ATOM 627 O O . VAL A 1 79 ? 11.300 5.957 0.068 1.00 88.44 79 VAL A O 1
ATOM 630 N N . VAL A 1 80 ? 9.876 4.509 -0.881 1.00 82.25 80 VAL A N 1
ATOM 631 C CA . VAL A 1 80 ? 10.587 4.453 -2.172 1.00 82.25 80 VAL A CA 1
ATOM 632 C C . VAL A 1 80 ? 10.021 5.405 -3.215 1.00 82.25 80 VAL A C 1
ATOM 634 O O . VAL A 1 80 ? 10.752 5.863 -4.089 1.00 82.25 80 VAL A O 1
ATOM 637 N N . SER A 1 81 ? 8.730 5.722 -3.136 1.00 78.19 81 SER A N 1
ATOM 638 C CA . SER A 1 81 ? 8.074 6.637 -4.068 1.00 78.19 81 SER A CA 1
ATOM 639 C C . SER A 1 81 ? 6.793 7.194 -3.463 1.00 78.19 81 SER A C 1
ATOM 641 O O . SER A 1 81 ? 6.183 6.560 -2.597 1.00 78.19 81 SER A O 1
ATOM 643 N N . HIS A 1 82 ? 6.375 8.352 -3.965 1.00 78.75 82 HIS A N 1
ATOM 644 C CA . HIS A 1 82 ? 5.052 8.898 -3.721 1.00 78.75 82 HIS A CA 1
ATOM 645 C C . HIS A 1 82 ? 4.370 9.248 -5.042 1.00 78.75 82 HIS A C 1
ATOM 647 O O . HIS A 1 82 ? 5.014 9.472 -6.069 1.00 78.75 82 HIS A O 1
ATOM 653 N N . THR A 1 83 ? 3.046 9.306 -5.021 1.00 74.25 83 THR A N 1
ATOM 654 C CA . THR A 1 83 ? 2.248 9.841 -6.126 1.00 74.25 83 THR A CA 1
ATOM 655 C C . THR A 1 83 ? 1.156 10.731 -5.563 1.00 74.25 83 THR A C 1
ATOM 657 O O . THR A 1 83 ? 0.413 10.313 -4.673 1.00 74.25 83 THR A O 1
ATOM 660 N N . ILE A 1 84 ? 1.046 11.947 -6.098 1.00 72.31 84 ILE A N 1
ATOM 661 C CA . ILE A 1 84 ? -0.015 12.903 -5.779 1.00 72.31 84 ILE A CA 1
ATOM 662 C C . ILE A 1 84 ? -0.934 13.004 -6.997 1.00 72.31 84 ILE A C 1
ATOM 664 O O . ILE A 1 84 ? -0.481 13.269 -8.108 1.00 72.31 84 ILE A O 1
ATOM 668 N N . ARG A 1 85 ? -2.250 12.825 -6.823 1.00 67.31 85 ARG A N 1
ATOM 669 C CA . ARG A 1 85 ? -3.196 13.165 -7.904 1.00 67.31 85 ARG A CA 1
ATOM 670 C C . ARG A 1 85 ? -3.377 14.657 -7.994 1.00 67.31 85 ARG A C 1
ATOM 672 O O . ARG A 1 85 ? -4.222 15.234 -7.308 1.00 67.31 85 ARG A O 1
ATOM 679 N N . SER A 1 86 ? -2.665 15.243 -8.940 1.00 53.59 86 SER A N 1
ATOM 680 C CA . SER A 1 86 ? -3.061 16.500 -9.547 1.00 53.59 86 SER A CA 1
ATOM 681 C C . SER A 1 86 ? -3.905 16.238 -10.799 1.00 53.59 86 SER A C 1
ATOM 683 O O . SER A 1 86 ? -3.896 15.156 -11.394 1.00 53.59 86 SER A O 1
ATOM 685 N N . SER A 1 87 ? -4.705 17.224 -11.183 1.00 41.53 87 SER A N 1
ATOM 686 C CA . SER A 1 87 ? -5.201 17.305 -12.550 1.00 41.53 87 SER A CA 1
ATOM 687 C C . SER A 1 87 ? -4.088 17.879 -13.431 1.00 41.53 87 SER A C 1
ATOM 689 O O . SER A 1 87 ? -3.703 19.025 -13.244 1.00 41.53 87 SER A O 1
ATOM 691 N N . LEU A 1 88 ? -3.626 17.084 -14.398 1.00 39.75 88 LEU A N 1
ATOM 692 C CA . LEU A 1 88 ? -2.878 17.456 -15.611 1.00 39.75 88 LEU A CA 1
ATOM 693 C C . LEU A 1 88 ? -1.445 18.027 -15.507 1.00 39.75 88 LEU A C 1
ATOM 695 O O . LEU A 1 88 ? -0.738 17.899 -16.500 1.00 39.75 88 LEU A O 1
ATOM 699 N N . THR A 1 89 ? -0.967 18.595 -14.394 1.00 38.41 89 THR A N 1
ATOM 700 C CA . THR A 1 89 ? 0.282 19.404 -14.424 1.00 38.41 89 THR A CA 1
ATOM 701 C C . THR A 1 89 ? 1.447 18.937 -13.547 1.00 38.41 89 THR A C 1
ATOM 703 O O . THR A 1 89 ? 2.472 19.615 -13.507 1.00 38.41 89 THR A O 1
ATOM 706 N N . ASP A 1 90 ? 1.361 17.792 -12.865 1.00 41.50 90 ASP A N 1
ATOM 707 C CA . ASP A 1 90 ? 2.470 17.341 -12.008 1.00 41.50 90 ASP A CA 1
ATOM 708 C C . ASP A 1 90 ? 3.526 16.539 -12.795 1.00 41.50 90 ASP A C 1
ATOM 710 O O . ASP A 1 90 ? 3.431 15.320 -12.955 1.00 41.50 90 ASP A O 1
ATOM 714 N N . LEU A 1 91 ? 4.525 17.258 -13.314 1.00 38.88 91 LEU A N 1
ATOM 715 C CA . LEU A 1 91 ? 5.676 16.722 -14.054 1.00 38.88 91 LEU A CA 1
ATOM 716 C C . LEU A 1 91 ? 6.712 16.016 -13.152 1.00 38.88 91 LEU A C 1
ATOM 718 O O . LEU A 1 91 ? 7.602 15.348 -13.675 1.00 38.88 91 LEU A O 1
ATOM 722 N N . ASN A 1 92 ? 6.603 16.133 -11.820 1.00 38.75 92 ASN A N 1
ATOM 723 C CA . ASN A 1 92 ? 7.556 15.556 -10.859 1.00 38.75 92 ASN A CA 1
ATOM 724 C C . ASN A 1 92 ? 7.135 14.182 -10.313 1.00 38.75 92 ASN A C 1
ATOM 726 O O . ASN A 1 92 ? 7.920 13.525 -9.622 1.00 38.75 92 ASN A O 1
ATOM 730 N N . SER A 1 93 ? 5.937 13.709 -10.661 1.00 45.12 93 SER A N 1
ATOM 731 C CA . SER A 1 93 ? 5.531 12.321 -10.449 1.00 45.12 93 SER A CA 1
ATOM 732 C C . SER A 1 93 ? 6.520 11.371 -11.142 1.00 45.12 93 SER A C 1
ATOM 734 O O . SER A 1 93 ? 6.778 11.481 -12.341 1.00 45.12 93 SER A O 1
ATOM 736 N N . GLU A 1 94 ? 7.050 10.380 -10.414 1.00 43.78 94 GLU A N 1
ATOM 737 C CA . GLU A 1 94 ? 7.780 9.248 -11.021 1.00 43.78 94 GLU A CA 1
ATOM 738 C C . GLU A 1 94 ? 6.938 8.491 -12.062 1.00 43.78 94 GLU A C 1
ATOM 740 O O . GLU A 1 94 ? 7.480 7.811 -12.933 1.00 43.78 94 GLU A O 1
ATOM 745 N N . TYR A 1 95 ? 5.620 8.692 -12.024 1.00 47.97 95 TYR A N 1
ATOM 746 C CA . TYR A 1 95 ? 4.624 8.085 -12.887 1.00 47.97 95 TYR A CA 1
ATOM 747 C C . TYR A 1 95 ? 4.041 9.148 -13.824 1.00 47.97 95 TYR A C 1
ATOM 749 O O . TYR A 1 95 ? 3.127 9.901 -13.484 1.00 47.97 95 TYR A O 1
ATOM 757 N N . THR A 1 96 ? 4.619 9.225 -15.015 1.00 40.03 96 THR A N 1
ATOM 758 C CA . THR A 1 96 ? 4.282 10.166 -16.085 1.00 40.03 96 THR A CA 1
ATOM 759 C C . THR A 1 96 ? 2.847 9.985 -16.609 1.00 40.03 96 THR A C 1
ATOM 761 O O . THR A 1 96 ? 2.487 8.906 -17.084 1.00 40.03 96 THR A O 1
ATOM 764 N N . GLY A 1 97 ? 2.071 11.072 -16.650 1.00 39.72 97 GLY A N 1
ATOM 765 C CA . GLY A 1 97 ? 1.308 11.424 -17.856 1.00 39.72 97 GLY A CA 1
ATOM 766 C C . GLY A 1 97 ? -0.116 10.894 -18.061 1.00 39.72 97 GLY A C 1
ATOM 767 O O . GLY A 1 97 ? -0.610 11.042 -19.174 1.00 39.72 97 GLY A O 1
ATOM 768 N N . MET A 1 98 ? -0.813 10.320 -17.070 1.00 42.44 98 MET A N 1
ATOM 769 C CA . MET A 1 98 ? -2.227 9.936 -17.262 1.00 42.44 98 MET A CA 1
ATOM 770 C C . MET A 1 98 ? -3.177 10.522 -16.201 1.00 42.44 98 MET A C 1
ATOM 772 O O . MET A 1 98 ? -3.104 10.143 -15.029 1.00 42.44 98 MET A O 1
ATOM 776 N N . PRO A 1 99 ? -4.088 11.437 -16.589 1.00 44.38 99 PRO A N 1
ATOM 777 C CA . PRO A 1 99 ? -4.987 12.112 -15.661 1.00 44.38 99 PRO A CA 1
ATOM 778 C C . PRO A 1 99 ? -6.192 11.225 -15.291 1.00 44.38 99 PRO A C 1
ATOM 780 O O . PRO A 1 99 ? -7.141 11.117 -16.060 1.00 44.38 99 PRO A O 1
ATOM 783 N N . GLY A 1 100 ? -6.211 10.636 -14.087 1.00 53.00 100 GLY A N 1
ATOM 784 C CA . GLY A 1 100 ? -7.440 10.065 -13.503 1.00 53.00 100 GLY A CA 1
ATOM 785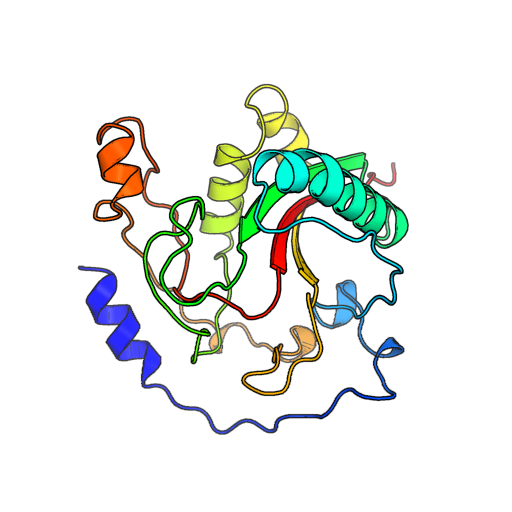 C C . GLY A 1 100 ? -7.284 8.762 -12.703 1.00 53.00 100 GLY A C 1
ATOM 786 O O . GLY A 1 100 ? -6.245 8.111 -12.806 1.00 53.00 100 GLY A O 1
ATOM 787 N N . PRO A 1 101 ? -8.317 8.393 -11.906 1.00 62.66 101 PRO A N 1
ATOM 788 C CA . PRO A 1 101 ? -8.328 7.190 -11.068 1.00 62.66 101 PRO A CA 1
ATOM 789 C C . PRO A 1 101 ? -8.279 5.912 -11.903 1.00 62.66 101 PRO A C 1
ATOM 791 O O . PRO A 1 101 ? -8.884 5.851 -12.976 1.00 62.66 101 PRO A O 1
ATOM 794 N N . ALA A 1 102 ? -7.633 4.870 -11.374 1.00 70.19 102 ALA A N 1
ATOM 795 C CA . ALA A 1 102 ? -7.782 3.524 -11.909 1.00 70.19 102 ALA A CA 1
ATOM 796 C C . ALA A 1 102 ? -9.259 3.096 -11.828 1.00 70.19 102 ALA A C 1
ATOM 798 O O . ALA A 1 102 ? -9.931 3.314 -10.818 1.00 70.19 102 ALA A O 1
ATOM 799 N N . ARG A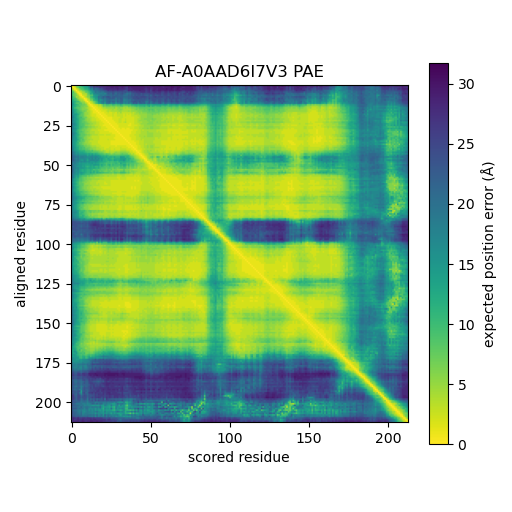 1 103 ? -9.778 2.535 -12.923 1.00 71.19 103 ARG A N 1
ATOM 800 C CA . ARG A 1 103 ? -11.187 2.114 -13.048 1.00 71.19 103 ARG A CA 1
ATOM 801 C C . ARG A 1 103 ? -11.370 0.599 -12.993 1.00 71.19 103 ARG A C 1
ATOM 803 O O . ARG A 1 103 ? -12.506 0.144 -12.939 1.00 71.19 103 ARG A O 1
ATOM 810 N N . ALA A 1 104 ? -10.269 -0.147 -12.998 1.00 74.19 104 ALA A N 1
ATOM 811 C CA . ALA A 1 104 ? -10.239 -1.595 -12.874 1.00 74.19 104 ALA A CA 1
ATOM 812 C C . ALA A 1 104 ? -9.548 -1.992 -11.565 1.00 74.19 104 ALA A C 1
ATOM 814 O O . ALA A 1 104 ? -8.570 -1.353 -11.150 1.00 74.19 104 ALA A O 1
ATOM 815 N N . ALA A 1 105 ? -10.058 -3.050 -10.933 1.00 80.44 105 ALA A N 1
ATOM 816 C CA . ALA A 1 105 ? -9.382 -3.694 -9.817 1.00 80.44 105 ALA A CA 1
ATOM 817 C C . ALA A 1 105 ? -8.038 -4.249 -10.302 1.00 80.44 105 ALA A C 1
ATOM 819 O O . ALA A 1 105 ? -7.958 -4.853 -11.371 1.00 80.44 105 ALA A O 1
ATOM 820 N N . HIS A 1 106 ? -6.981 -4.006 -9.537 1.00 77.50 106 HIS A N 1
ATOM 821 C CA . HIS A 1 106 ? -5.650 -4.486 -9.865 1.00 77.50 106 HIS A CA 1
ATOM 822 C C . HIS A 1 106 ? -4.845 -4.740 -8.603 1.00 77.50 106 HIS A C 1
ATOM 824 O O . HIS A 1 106 ? -5.059 -4.110 -7.566 1.00 77.50 106 HIS A O 1
ATOM 830 N N . LEU A 1 107 ? -3.884 -5.645 -8.748 1.00 80.25 107 LEU A N 1
ATOM 831 C CA . LEU A 1 107 ? -2.726 -5.700 -7.886 1.00 80.25 107 LEU A CA 1
ATOM 832 C C . LEU A 1 107 ? -1.578 -4.977 -8.569 1.00 80.25 107 LEU A C 1
ATOM 834 O O . LEU A 1 107 ? -1.432 -4.951 -9.791 1.00 80.25 107 LEU A O 1
ATOM 838 N N . ASP A 1 108 ? -0.767 -4.391 -7.722 1.00 76.06 108 ASP A N 1
ATOM 839 C CA . ASP A 1 108 ? 0.374 -3.585 -8.093 1.00 76.06 108 ASP A CA 1
ATOM 840 C C . ASP A 1 108 ? 1.544 -4.428 -8.590 1.00 76.06 108 ASP A C 1
ATOM 842 O O . ASP A 1 108 ? 2.185 -4.123 -9.594 1.00 76.06 108 ASP A O 1
ATOM 846 N N . HIS A 1 109 ? 1.772 -5.542 -7.904 1.00 77.62 109 HIS A N 1
ATOM 847 C CA . HIS A 1 109 ? 2.891 -6.421 -8.161 1.00 77.62 109 HIS A CA 1
ATOM 848 C C . HIS A 1 109 ? 2.438 -7.866 -8.289 1.00 77.62 109 HIS A C 1
ATOM 850 O O . HIS A 1 109 ? 1.638 -8.363 -7.497 1.00 77.62 109 HIS A O 1
ATOM 856 N N . THR A 1 110 ? 3.049 -8.565 -9.240 1.00 79.38 110 THR A N 1
ATOM 857 C CA . THR A 1 110 ? 3.165 -10.022 -9.181 1.00 79.38 110 THR A CA 1
ATOM 858 C C . THR A 1 110 ? 4.259 -10.403 -8.170 1.00 79.38 110 THR A C 1
ATOM 860 O O . THR A 1 110 ? 5.103 -9.561 -7.843 1.00 79.38 110 THR A O 1
ATOM 863 N N . PRO A 1 111 ? 4.334 -11.659 -7.694 1.00 81.31 111 PRO A N 1
ATOM 864 C CA . PRO A 1 111 ? 5.432 -12.091 -6.826 1.00 81.31 111 PRO A CA 1
ATOM 865 C C . PRO A 1 111 ? 6.827 -11.867 -7.436 1.00 81.31 111 PRO A C 1
ATOM 867 O O . PRO A 1 111 ? 7.762 -11.483 -6.732 1.00 81.31 111 PRO A O 1
ATOM 870 N N . VAL A 1 112 ? 6.969 -12.071 -8.750 1.00 82.44 112 VAL A N 1
ATOM 871 C CA . VAL A 1 112 ? 8.224 -11.835 -9.483 1.00 82.44 112 VAL A CA 1
ATOM 872 C C . VAL A 1 112 ? 8.507 -10.335 -9.591 1.00 82.44 112 VAL A C 1
ATOM 874 O O . VAL A 1 112 ? 9.611 -9.885 -9.278 1.00 82.44 112 VAL A O 1
ATOM 877 N N . GLY A 1 113 ? 7.490 -9.547 -9.942 1.00 80.75 113 GLY A N 1
ATOM 878 C CA . GLY A 1 113 ? 7.566 -8.090 -10.008 1.00 80.75 113 GLY A CA 1
ATOM 879 C C . GLY A 1 113 ? 7.946 -7.444 -8.684 1.00 80.75 113 GLY A C 1
ATOM 880 O O . GLY A 1 113 ? 8.790 -6.555 -8.663 1.00 80.75 113 GLY A O 1
ATOM 881 N N . ALA A 1 114 ? 7.374 -7.917 -7.575 1.00 84.06 114 ALA A N 1
ATOM 882 C CA . ALA A 1 114 ? 7.680 -7.428 -6.235 1.00 84.06 114 ALA A CA 1
ATOM 883 C C . ALA A 1 114 ? 9.159 -7.643 -5.886 1.00 84.06 114 ALA A C 1
ATOM 885 O O . ALA A 1 114 ? 9.813 -6.718 -5.411 1.00 84.06 114 ALA A O 1
ATOM 886 N N . LYS A 1 115 ? 9.708 -8.836 -6.164 1.00 86.44 115 LYS A N 1
ATOM 887 C CA . LYS A 1 115 ? 11.130 -9.147 -5.924 1.00 86.44 115 LYS A CA 1
ATOM 888 C C . LYS A 1 115 ? 12.044 -8.251 -6.745 1.00 86.44 115 LYS A C 1
ATOM 890 O O . LYS A 1 115 ? 13.006 -7.695 -6.224 1.00 86.44 115 LYS A O 1
ATOM 895 N N . LYS A 1 116 ? 11.737 -8.080 -8.029 1.00 84.44 116 LYS A N 1
ATOM 896 C CA . LYS A 1 116 ? 12.539 -7.216 -8.890 1.00 84.44 116 LYS A CA 1
ATOM 897 C C . LYS A 1 116 ? 12.467 -5.756 -8.439 1.00 84.44 116 LYS A C 1
ATOM 899 O O . LYS A 1 116 ? 13.502 -5.118 -8.290 1.00 84.44 116 LYS A O 1
ATOM 904 N N . TYR A 1 117 ? 11.271 -5.266 -8.123 1.00 82.50 117 TYR A N 1
ATOM 905 C CA . TYR A 1 117 ? 11.075 -3.920 -7.595 1.00 82.50 117 TYR A CA 1
ATOM 906 C C . TYR A 1 117 ? 11.818 -3.694 -6.270 1.00 82.50 117 TYR A C 1
ATOM 908 O O . TYR A 1 117 ? 12.413 -2.639 -6.060 1.00 82.50 117 TYR A O 1
ATOM 916 N N . PHE A 1 118 ? 11.842 -4.701 -5.392 1.00 86.62 118 PHE A N 1
ATOM 917 C CA . PHE A 1 118 ? 12.640 -4.681 -4.172 1.00 86.62 118 PHE A CA 1
ATOM 918 C C . PHE A 1 118 ? 14.126 -4.461 -4.483 1.00 86.62 118 PHE A C 1
ATOM 920 O O . PHE A 1 118 ? 14.718 -3.518 -3.962 1.00 86.62 118 PHE A O 1
ATOM 927 N N . HIS A 1 119 ? 14.715 -5.261 -5.376 1.00 85.81 119 HIS A N 1
ATOM 928 C CA . HIS A 1 119 ? 16.132 -5.131 -5.741 1.00 85.81 119 HIS A CA 1
ATOM 929 C C . HIS A 1 119 ? 16.457 -3.822 -6.472 1.00 85.81 119 HIS A C 1
ATOM 931 O O 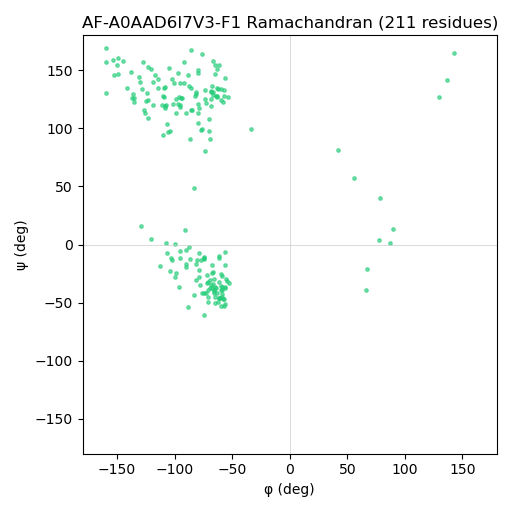. HIS A 1 119 ? 17.562 -3.310 -6.339 1.00 85.81 119 HIS A O 1
ATOM 937 N N . GLU A 1 120 ? 15.505 -3.254 -7.213 1.00 83.81 120 GLU A N 1
ATOM 938 C CA . GLU A 1 120 ? 15.671 -1.945 -7.855 1.00 83.81 120 GLU A CA 1
ATOM 939 C C . GLU A 1 120 ? 15.663 -0.786 -6.851 1.00 83.81 120 GLU A C 1
ATOM 941 O O . GLU A 1 120 ? 16.286 0.250 -7.090 1.00 83.81 120 GLU A O 1
ATOM 946 N N . LYS A 1 121 ? 14.914 -0.917 -5.751 1.00 82.88 121 LYS A N 1
ATOM 947 C CA . LYS A 1 121 ? 14.683 0.188 -4.815 1.00 82.88 121 LYS A CA 1
ATOM 948 C C . LYS A 1 121 ? 15.484 0.087 -3.527 1.00 82.88 121 LYS A C 1
ATOM 950 O O . LYS A 1 121 ? 15.698 1.122 -2.896 1.00 82.88 121 LYS A O 1
ATOM 955 N N . VAL A 1 122 ? 15.929 -1.091 -3.112 1.00 85.50 122 VAL A N 1
ATOM 956 C CA . VAL A 1 122 ? 16.783 -1.276 -1.930 1.00 85.50 122 VAL A CA 1
ATOM 957 C C . VAL A 1 122 ? 18.256 -1.114 -2.338 1.00 85.50 122 VAL A C 1
ATOM 959 O O . VAL A 1 122 ? 18.632 -1.621 -3.392 1.00 85.50 122 VAL A O 1
ATOM 962 N N . PRO A 1 123 ? 19.093 -0.390 -1.564 1.00 84.31 123 PRO A N 1
ATOM 963 C CA . PRO A 1 123 ? 20.517 -0.251 -1.875 1.00 84.31 123 PRO A CA 1
ATOM 964 C C . PRO A 1 123 ? 21.204 -1.616 -1.993 1.00 84.31 123 PRO A C 1
ATOM 966 O O . PRO A 1 123 ? 20.867 -2.544 -1.254 1.00 84.31 123 PRO A O 1
ATOM 969 N N . HIS A 1 124 ? 22.154 -1.748 -2.920 1.00 80.50 124 HIS A N 1
ATOM 970 C CA . HIS A 1 124 ? 22.767 -3.035 -3.261 1.00 80.50 124 HIS A CA 1
ATOM 971 C C . HIS A 1 124 ? 23.456 -3.694 -2.055 1.00 80.50 124 HIS A C 1
ATOM 973 O O . HIS A 1 124 ? 23.390 -4.910 -1.892 1.00 80.50 124 HIS A O 1
ATOM 979 N N . GLU A 1 125 ? 24.069 -2.890 -1.185 1.00 85.38 125 GLU A N 1
ATOM 980 C CA . GLU A 1 125 ? 24.729 -3.326 0.046 1.00 85.38 125 GLU A CA 1
ATOM 981 C C . GLU A 1 125 ? 23.780 -4.013 1.041 1.00 85.38 125 GLU A C 1
ATOM 983 O O . GLU A 1 125 ? 24.181 -4.946 1.734 1.00 85.38 125 GLU A O 1
ATOM 988 N N . ASP A 1 126 ? 22.510 -3.607 1.069 1.00 84.62 126 ASP A N 1
ATOM 989 C CA . ASP A 1 126 ? 21.498 -4.151 1.975 1.00 84.62 126 ASP A CA 1
ATOM 990 C C . ASP A 1 126 ? 20.603 -5.202 1.307 1.00 84.62 126 ASP A C 1
ATOM 992 O O . ASP A 1 126 ? 20.029 -6.055 1.991 1.00 84.62 126 ASP A O 1
ATOM 996 N N . ALA A 1 127 ? 20.471 -5.159 -0.022 1.00 85.94 127 ALA A N 1
ATOM 997 C CA . ALA A 1 127 ? 19.475 -5.924 -0.764 1.00 85.94 127 ALA A CA 1
ATOM 998 C C . ALA A 1 127 ? 19.599 -7.437 -0.544 1.00 85.94 127 ALA A C 1
ATOM 1000 O O . ALA A 1 127 ? 18.592 -8.088 -0.283 1.00 85.94 127 ALA A O 1
ATOM 1001 N N . SER A 1 128 ? 20.810 -8.000 -0.592 1.00 86.56 128 SER A N 1
ATOM 1002 C CA . SER A 1 128 ? 21.018 -9.446 -0.406 1.00 86.56 128 SER A CA 1
ATOM 1003 C C . SER A 1 128 ? 20.609 -9.922 0.987 1.00 86.56 128 SER A C 1
ATOM 1005 O O . SER A 1 128 ? 19.968 -10.962 1.118 1.00 86.56 128 SER A O 1
ATOM 1007 N N . ARG A 1 129 ? 20.937 -9.145 2.028 1.00 90.31 129 ARG A N 1
ATOM 1008 C CA . ARG A 1 129 ? 20.595 -9.463 3.420 1.00 90.31 129 ARG A CA 1
ATOM 1009 C C . ARG A 1 129 ? 19.095 -9.310 3.665 1.00 90.31 129 ARG A C 1
ATOM 1011 O O . ARG A 1 129 ? 18.462 -10.213 4.200 1.00 90.31 129 ARG A O 1
ATOM 1018 N N . LEU A 1 130 ? 18.519 -8.179 3.260 1.00 89.81 130 LEU A N 1
ATOM 1019 C CA . LEU A 1 130 ? 17.103 -7.883 3.483 1.00 89.81 130 LEU A CA 1
ATOM 1020 C C . LEU A 1 130 ? 16.178 -8.779 2.639 1.00 89.81 130 LEU A C 1
ATOM 1022 O O . LEU A 1 130 ? 15.089 -9.113 3.097 1.00 89.81 130 LEU A O 1
ATOM 1026 N N . ALA A 1 131 ? 16.605 -9.223 1.451 1.00 87.94 131 ALA A N 1
ATOM 1027 C CA . ALA A 1 131 ? 15.827 -10.137 0.606 1.00 87.94 131 ALA A CA 1
ATOM 1028 C C . ALA A 1 131 ? 15.650 -11.536 1.218 1.00 87.94 131 ALA A C 1
ATOM 1030 O O . ALA A 1 131 ? 14.709 -12.239 0.850 1.00 87.94 131 ALA A O 1
ATOM 1031 N N . GLN A 1 132 ? 16.542 -11.942 2.129 1.00 88.00 132 GLN A N 1
ATOM 1032 C CA . GLN A 1 132 ? 16.446 -13.210 2.863 1.00 88.00 132 GLN A CA 1
ATOM 1033 C C . GLN A 1 132 ? 15.486 -13.134 4.056 1.00 88.00 132 GLN A C 1
ATOM 1035 O O . GLN A 1 132 ? 15.070 -14.164 4.583 1.00 88.00 132 GLN A O 1
ATOM 1040 N N . MET A 1 133 ? 15.132 -11.927 4.492 1.00 89.62 133 MET A N 1
ATOM 1041 C CA . MET A 1 133 ? 14.180 -11.710 5.574 1.00 89.62 133 MET A CA 1
ATOM 1042 C C . MET A 1 133 ? 12.747 -11.701 5.028 1.00 89.62 133 MET A C 1
ATOM 1044 O O . MET A 1 133 ? 12.511 -11.597 3.823 1.00 89.62 133 MET A O 1
ATOM 1048 N N . ARG A 1 134 ? 11.751 -11.774 5.919 1.00 89.88 134 ARG A N 1
ATOM 1049 C CA . ARG A 1 134 ? 10.376 -11.446 5.525 1.00 89.88 134 ARG A CA 1
ATOM 1050 C C . ARG A 1 134 ? 10.336 -9.979 5.123 1.00 89.88 134 ARG A C 1
ATOM 1052 O O . ARG A 1 134 ? 10.858 -9.141 5.844 1.00 89.88 134 ARG A O 1
ATOM 1059 N N . TRP A 1 135 ? 9.687 -9.654 4.018 1.00 91.44 135 TRP A N 1
ATOM 1060 C CA . TRP A 1 135 ? 9.469 -8.266 3.640 1.00 91.44 135 TRP A CA 1
ATOM 1061 C C . TRP A 1 135 ? 8.124 -8.085 2.954 1.00 91.44 135 TRP A C 1
ATOM 1063 O O . TRP A 1 135 ? 7.529 -9.036 2.448 1.00 91.44 135 TRP A O 1
ATOM 1073 N N . ALA A 1 136 ? 7.629 -6.855 2.975 1.00 90.62 136 ALA A N 1
ATOM 1074 C CA . ALA A 1 136 ? 6.381 -6.473 2.340 1.00 90.62 136 ALA A CA 1
ATOM 1075 C C . ALA A 1 136 ? 6.536 -5.128 1.639 1.00 90.62 136 ALA A C 1
ATOM 1077 O O . ALA A 1 136 ? 7.273 -4.255 2.097 1.00 90.62 136 ALA A O 1
ATOM 1078 N N . ILE A 1 137 ? 5.803 -4.964 0.544 1.00 89.25 137 ILE A N 1
ATOM 1079 C CA . ILE A 1 137 ? 5.596 -3.671 -0.094 1.00 89.25 137 ILE A CA 1
ATOM 1080 C C . ILE A 1 137 ? 4.227 -3.166 0.367 1.00 89.25 137 ILE A C 1
ATOM 1082 O O . ILE A 1 137 ? 3.207 -3.770 0.043 1.00 89.25 137 ILE A O 1
ATOM 1086 N N . ILE A 1 138 ? 4.202 -2.084 1.141 1.00 91.25 138 ILE A N 1
ATOM 1087 C CA . ILE A 1 138 ? 2.985 -1.494 1.700 1.00 91.25 138 ILE A CA 1
ATOM 1088 C C . ILE A 1 138 ? 2.675 -0.174 1.015 1.00 91.25 138 ILE A C 1
ATOM 1090 O O . ILE A 1 138 ? 3.542 0.682 0.849 1.00 91.25 138 ILE A O 1
ATOM 1094 N N . ASN A 1 139 ? 1.403 -0.011 0.662 1.00 90.94 139 ASN A N 1
ATOM 1095 C CA . ASN A 1 139 ? 0.846 1.260 0.238 1.00 90.94 139 ASN A CA 1
ATOM 1096 C C . ASN A 1 139 ? 0.228 2.001 1.413 1.00 90.94 139 ASN A C 1
ATOM 1098 O O . ASN A 1 139 ? -0.684 1.483 2.054 1.00 90.94 139 ASN A O 1
ATOM 1102 N N . VAL A 1 140 ? 0.644 3.244 1.620 1.00 91.44 140 VAL A N 1
ATOM 1103 C CA . VAL A 1 140 ? -0.053 4.181 2.500 1.00 91.44 140 VAL A CA 1
ATOM 1104 C C . VAL A 1 140 ? -0.876 5.129 1.648 1.00 91.44 140 VAL A C 1
ATOM 1106 O O . VAL A 1 140 ? -0.345 5.829 0.788 1.00 91.44 140 VAL A O 1
ATOM 1109 N N . TRP A 1 141 ? -2.181 5.124 1.900 1.00 88.94 141 TRP A N 1
ATOM 1110 C CA . TRP A 1 141 ? -3.181 5.925 1.212 1.00 88.94 141 TRP A CA 1
ATOM 1111 C C . TRP A 1 141 ? -3.654 7.048 2.131 1.00 88.94 141 TRP A C 1
ATOM 1113 O O . TRP A 1 141 ? -4.452 6.819 3.036 1.00 88.94 141 TRP A O 1
ATOM 1123 N N . ARG A 1 142 ? -3.184 8.277 1.887 1.00 86.56 142 ARG A N 1
ATOM 1124 C CA . ARG A 1 142 ? -3.581 9.460 2.665 1.00 86.56 142 ARG A CA 1
ATOM 1125 C C . ARG A 1 142 ? -4.488 10.409 1.864 1.00 86.56 142 ARG A C 1
ATOM 1127 O O . ARG A 1 142 ? -4.032 10.978 0.863 1.00 86.56 142 ARG A O 1
ATOM 1134 N N . PRO A 1 143 ? -5.734 10.678 2.299 1.00 84.19 143 PRO A N 1
ATOM 1135 C CA . PRO A 1 143 ? -6.521 11.768 1.734 1.00 84.19 143 PRO A CA 1
ATOM 1136 C C . PRO A 1 143 ? -5.901 13.123 2.112 1.00 84.19 143 PRO A C 1
ATOM 1138 O O . PRO A 1 143 ? -5.583 13.376 3.269 1.00 84.19 143 PRO A O 1
ATOM 1141 N N . LEU A 1 144 ? -5.743 14.016 1.131 1.00 78.25 144 LEU A N 1
ATOM 1142 C CA . LEU A 1 144 ? -5.219 15.379 1.348 1.00 78.25 144 LEU A CA 1
ATOM 1143 C C . LEU A 1 144 ? -6.324 16.404 1.655 1.00 78.25 144 LEU A C 1
ATOM 1145 O O . LEU A 1 144 ? -6.057 17.509 2.110 1.00 78.25 144 LEU A O 1
ATOM 1149 N N . LYS A 1 145 ? -7.572 16.047 1.347 1.00 78.06 145 LYS A N 1
ATOM 1150 C CA . LYS A 1 145 ? -8.798 16.806 1.613 1.00 78.06 145 LYS A CA 1
ATOM 1151 C C . LYS A 1 145 ? -9.988 15.853 1.579 1.00 78.06 145 LYS A C 1
ATOM 1153 O O . LYS A 1 145 ? -9.856 14.731 1.089 1.00 78.06 145 LYS A O 1
ATOM 1158 N N . ALA A 1 146 ? -11.156 16.317 2.019 1.00 82.31 146 ALA A N 1
ATOM 1159 C CA . ALA A 1 146 ? -12.389 15.538 1.936 1.00 82.31 146 ALA A CA 1
ATOM 1160 C C . ALA A 1 146 ? -12.655 15.041 0.499 1.00 82.31 146 ALA A C 1
ATOM 1162 O O . ALA A 1 146 ? -12.675 15.821 -0.463 1.00 82.31 146 ALA A O 1
ATOM 1163 N N . ILE A 1 147 ? -12.863 13.730 0.357 1.00 80.75 147 ILE A N 1
ATOM 1164 C CA . ILE A 1 147 ? -13.067 13.070 -0.935 1.00 80.75 147 ILE A CA 1
ATOM 1165 C C . ILE A 1 147 ? -14.557 13.053 -1.268 1.00 80.75 147 ILE A C 1
ATOM 1167 O O . ILE A 1 147 ? -15.343 12.389 -0.605 1.00 80.75 147 ILE A O 1
ATOM 1171 N N . LYS A 1 148 ? -14.941 13.787 -2.317 1.00 80.56 148 LYS A N 1
ATOM 1172 C CA . LYS A 1 148 ? -16.339 13.891 -2.780 1.00 80.56 148 LYS A CA 1
ATOM 1173 C C . LYS A 1 148 ? -16.656 13.040 -4.016 1.00 80.56 148 LYS A C 1
ATOM 1175 O O . LYS A 1 148 ? -17.815 12.902 -4.381 1.00 80.56 148 LYS A O 1
ATOM 1180 N N . ARG A 1 149 ? -15.634 12.520 -4.703 1.00 77.75 149 ARG A N 1
ATOM 1181 C CA . ARG A 1 149 ? -15.773 11.721 -5.931 1.00 77.75 149 ARG A CA 1
ATOM 1182 C C . ARG A 1 149 ? -14.595 10.769 -6.071 1.00 77.75 149 ARG A C 1
ATOM 1184 O O . ARG A 1 149 ? -13.473 11.156 -5.744 1.00 77.75 149 ARG A O 1
ATOM 1191 N N . ASP A 1 150 ? -14.861 9.588 -6.625 1.00 75.31 150 ASP A N 1
ATOM 1192 C CA . ASP A 1 150 ? -13.881 8.519 -6.837 1.00 75.31 150 ASP A CA 1
ATOM 1193 C C . ASP A 1 150 ? -13.180 8.117 -5.519 1.00 75.31 150 ASP A C 1
ATOM 1195 O O . ASP A 1 150 ? -11.955 8.268 -5.426 1.00 75.31 150 ASP A O 1
ATOM 1199 N N . PRO A 1 151 ? -13.932 7.699 -4.473 1.00 82.25 151 PRO A N 1
ATOM 1200 C CA . PRO A 1 151 ? -13.326 7.226 -3.232 1.00 82.25 151 PRO A CA 1
ATOM 1201 C C . PRO A 1 151 ? -12.456 5.993 -3.494 1.00 82.25 151 PRO A C 1
ATOM 1203 O O . PRO A 1 151 ? -12.677 5.257 -4.457 1.00 82.25 151 PRO A O 1
ATOM 1206 N N . LEU A 1 152 ? -11.465 5.775 -2.629 1.00 85.69 152 LEU A N 1
ATOM 1207 C CA . LEU A 1 152 ? -10.681 4.547 -2.658 1.00 85.69 152 LEU A CA 1
ATOM 1208 C C . LEU A 1 152 ? -11.603 3.368 -2.330 1.00 85.69 152 LEU A C 1
ATOM 1210 O O . LEU A 1 152 ? -12.288 3.382 -1.310 1.00 85.69 152 LEU A O 1
ATOM 1214 N N . ALA A 1 153 ? -11.588 2.363 -3.196 1.00 87.25 153 ALA A N 1
ATOM 1215 C CA . ALA A 1 153 ? -12.160 1.055 -2.937 1.00 87.25 153 ALA A CA 1
ATOM 1216 C C . ALA A 1 153 ? -11.011 0.047 -2.905 1.00 87.25 153 ALA A C 1
ATOM 1218 O O . ALA A 1 153 ? -10.128 0.087 -3.764 1.00 87.25 153 ALA A O 1
ATOM 1219 N N . VAL A 1 154 ? -11.023 -0.828 -1.907 1.00 90.31 154 VAL A N 1
ATOM 1220 C CA . VAL A 1 154 ? -10.073 -1.931 -1.752 1.00 90.31 154 VAL A CA 1
ATOM 1221 C C . VAL A 1 154 ? -10.844 -3.243 -1.748 1.00 90.31 154 VAL A C 1
ATOM 1223 O O . VAL A 1 154 ? -12.019 -3.277 -1.386 1.00 90.31 154 VAL A O 1
ATOM 1226 N N . CYS A 1 155 ? -10.193 -4.309 -2.199 1.00 88.75 155 CYS A N 1
ATOM 1227 C CA . CYS A 1 155 ? -10.736 -5.659 -2.144 1.00 88.75 155 CYS A CA 1
ATOM 1228 C C . CYS A 1 155 ? -10.211 -6.354 -0.884 1.00 88.75 155 CYS A C 1
ATOM 1230 O O . CYS A 1 155 ? -9.038 -6.195 -0.546 1.00 88.75 155 CYS A O 1
ATOM 1232 N N . ASP A 1 156 ? -11.071 -7.112 -0.203 1.00 90.06 156 ASP A N 1
ATOM 1233 C CA . ASP A 1 156 ? -10.656 -7.959 0.911 1.00 90.06 156 ASP A CA 1
ATOM 1234 C C . ASP A 1 156 ? -9.828 -9.134 0.395 1.00 90.06 156 ASP A C 1
ATOM 1236 O O . ASP A 1 156 ? -10.351 -10.069 -0.218 1.00 90.06 156 ASP A O 1
ATOM 1240 N N . GLY A 1 157 ? -8.524 -9.083 0.668 1.00 87.56 157 GLY A N 1
ATOM 1241 C CA . GLY A 1 157 ? -7.571 -10.094 0.237 1.00 87.56 157 GLY A CA 1
ATOM 1242 C C . GLY A 1 157 ? -7.884 -11.492 0.768 1.00 87.56 157 GLY A C 1
ATOM 1243 O O . GLY A 1 157 ? -7.542 -12.464 0.102 1.00 87.56 157 GLY A O 1
ATOM 1244 N N . SER A 1 158 ? -8.594 -11.614 1.898 1.00 88.25 158 SER A N 1
ATOM 1245 C CA . SER A 1 158 ? -9.012 -12.917 2.437 1.00 88.25 158 SER A CA 1
ATOM 1246 C C . SER A 1 158 ? -10.044 -13.635 1.562 1.00 88.25 158 SER A C 1
ATOM 1248 O O . SER A 1 158 ? -10.235 -14.842 1.695 1.00 88.25 158 SER A O 1
ATOM 1250 N N . THR A 1 159 ? -10.701 -12.906 0.656 1.00 87.25 159 THR A N 1
ATOM 1251 C CA . THR A 1 159 ? -11.723 -13.449 -0.249 1.00 87.25 159 THR A CA 1
ATOM 1252 C C . THR A 1 159 ? -11.171 -13.829 -1.625 1.00 87.25 159 THR A C 1
ATOM 1254 O O . THR A 1 159 ? -11.860 -14.517 -2.380 1.00 87.25 159 THR A O 1
ATOM 1257 N N . LEU A 1 160 ? -9.933 -13.422 -1.941 1.00 83.06 160 LEU A N 1
ATOM 1258 C CA . LEU A 1 160 ? -9.295 -13.672 -3.233 1.00 83.06 160 LEU A CA 1
ATOM 1259 C C . LEU A 1 160 ? -8.871 -15.134 -3.379 1.00 83.06 160 LEU A C 1
ATOM 1261 O O . LEU A 1 160 ? -8.205 -15.708 -2.515 1.00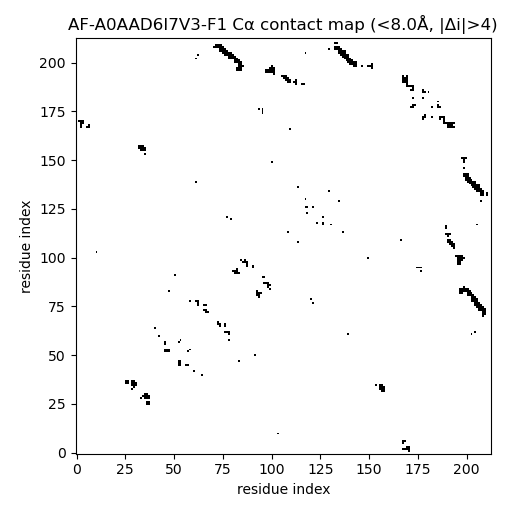 83.06 160 LEU A O 1
ATOM 1265 N N . ARG A 1 161 ? -9.192 -15.722 -4.530 1.00 81.31 161 ARG A N 1
ATOM 1266 C CA . ARG A 1 161 ? -8.762 -17.064 -4.926 1.00 81.31 161 ARG A CA 1
ATOM 1267 C C . ARG A 1 161 ? -7.656 -16.959 -5.975 1.00 81.31 161 ARG A C 1
ATOM 1269 O O . ARG A 1 161 ? -7.657 -16.022 -6.770 1.00 81.31 161 ARG A O 1
ATOM 1276 N N . PRO A 1 162 ? -6.744 -17.943 -6.068 1.00 75.50 162 PRO A N 1
ATOM 1277 C CA . PRO A 1 162 ? -5.690 -17.929 -7.085 1.00 75.50 162 PRO A CA 1
ATOM 1278 C C . PRO A 1 162 ? -6.200 -17.745 -8.526 1.00 75.50 162 PRO A C 1
ATOM 1280 O O . PRO A 1 162 ? -5.529 -17.104 -9.325 1.00 75.50 162 PRO A O 1
ATOM 1283 N N . GLY A 1 163 ? -7.395 -18.261 -8.846 1.00 78.00 163 GLY A N 1
ATOM 1284 C CA . GLY A 1 163 ? -8.022 -18.117 -10.167 1.00 78.00 163 GLY A CA 1
ATOM 1285 C C . GLY A 1 163 ? -8.599 -16.729 -10.474 1.00 78.00 163 GLY A C 1
ATOM 1286 O O . GLY A 1 163 ? -8.906 -16.458 -11.630 1.00 78.00 163 GLY A O 1
ATOM 1287 N N . ASP A 1 164 ? -8.719 -15.849 -9.476 1.00 76.50 164 ASP A N 1
ATOM 1288 C CA . ASP A 1 164 ? -9.201 -14.473 -9.664 1.00 76.50 164 ASP A CA 1
ATOM 1289 C C . ASP A 1 164 ? -8.088 -13.546 -10.188 1.00 76.50 164 ASP A C 1
ATOM 1291 O O . ASP A 1 164 ? -8.348 -12.423 -10.625 1.00 76.50 164 ASP A O 1
ATOM 1295 N N . LEU A 1 165 ? -6.830 -14.001 -10.133 1.00 77.00 165 LEU A N 1
ATOM 1296 C CA . LEU A 1 165 ? -5.655 -13.221 -10.496 1.00 77.00 165 LEU A CA 1
ATOM 1297 C C . LEU A 1 165 ? -5.216 -13.529 -11.926 1.00 77.00 165 LEU A C 1
ATOM 1299 O O . LEU A 1 165 ? -4.834 -14.651 -12.254 1.00 77.00 165 LEU A O 1
ATOM 1303 N N . LEU A 1 166 ? -5.198 -12.494 -12.763 1.00 74.31 166 LEU A N 1
ATOM 1304 C CA . LEU A 1 166 ? -4.694 -12.573 -14.128 1.00 74.31 166 LEU A CA 1
ATOM 1305 C C . LEU A 1 166 ? -3.360 -11.824 -14.223 1.00 74.31 166 LEU A C 1
ATOM 1307 O O . LEU A 1 166 ? -3.328 -10.613 -13.976 1.00 74.31 166 LEU A O 1
ATOM 1311 N N . PRO A 1 167 ? -2.248 -12.506 -14.555 1.00 68.81 167 PRO A N 1
ATOM 1312 C CA . PRO A 1 167 ? -0.976 -11.833 -14.744 1.00 68.81 167 PRO A CA 1
ATOM 1313 C C . PRO A 1 167 ? -1.044 -10.955 -15.994 1.00 68.81 167 PRO A C 1
ATOM 1315 O O . PRO A 1 167 ? -1.458 -11.399 -17.064 1.00 68.81 167 PRO A O 1
ATOM 1318 N N . ILE A 1 168 ? -0.611 -9.703 -15.860 1.00 67.00 168 ILE A N 1
ATOM 1319 C CA . ILE A 1 168 ? -0.520 -8.759 -16.974 1.00 67.00 168 ILE A CA 1
ATOM 1320 C C . ILE A 1 168 ? 0.919 -8.265 -17.066 1.00 67.00 168 ILE A C 1
ATOM 1322 O O . ILE A 1 168 ? 1.469 -7.734 -16.098 1.00 67.00 168 ILE A O 1
ATOM 1326 N N . GLN A 1 169 ? 1.521 -8.430 -18.243 1.00 63.53 169 GLN A N 1
ATOM 1327 C CA . GLN A 1 169 ? 2.833 -7.872 -18.551 1.00 63.53 169 GLN A CA 1
ATOM 1328 C C . GLN A 1 169 ? 2.693 -6.441 -19.055 1.00 63.53 169 GLN A C 1
ATOM 1330 O O . GLN A 1 169 ? 1.863 -6.138 -19.909 1.00 63.53 169 GLN A O 1
ATOM 1335 N N . MET A 1 170 ? 3.534 -5.560 -18.529 1.00 58.53 170 MET A N 1
ATOM 1336 C CA . MET A 1 170 ? 3.516 -4.136 -18.833 1.00 58.53 170 MET A CA 1
ATOM 1337 C C . MET A 1 170 ? 4.898 -3.718 -19.312 1.00 58.53 170 MET A C 1
ATOM 1339 O O . MET A 1 170 ? 5.893 -3.935 -18.625 1.00 58.53 170 MET A O 1
ATOM 1343 N N . ASP A 1 171 ? 4.951 -3.137 -20.508 1.00 57.00 171 ASP A N 1
ATOM 1344 C CA . ASP A 1 171 ? 6.187 -2.636 -21.098 1.00 57.00 171 ASP A CA 1
ATOM 1345 C C . ASP A 1 171 ? 6.343 -1.138 -20.805 1.00 57.00 171 ASP A C 1
ATOM 1347 O O . ASP A 1 171 ? 5.516 -0.311 -21.201 1.00 57.00 171 ASP A O 1
ATOM 1351 N N . TYR A 1 172 ? 7.413 -0.792 -20.089 1.00 52.69 172 TYR A N 1
ATOM 1352 C CA . TYR A 1 172 ? 7.761 0.584 -19.736 1.00 52.69 172 TYR A CA 1
ATOM 1353 C C . TYR A 1 172 ? 8.837 1.193 -20.633 1.00 52.69 172 TYR A C 1
ATOM 1355 O O . TYR A 1 172 ? 9.171 2.364 -20.441 1.00 52.69 172 TYR A O 1
ATOM 1363 N N . SER A 1 173 ? 9.344 0.463 -21.629 1.00 53.34 173 SER A N 1
ATOM 1364 C CA . SER A 1 173 ? 10.363 0.949 -22.568 1.00 53.34 173 SER A CA 1
ATOM 1365 C C . SER A 1 173 ? 9.943 2.246 -23.277 1.00 53.34 173 SER A C 1
ATOM 1367 O O . SER A 1 173 ? 10.763 3.114 -23.577 1.00 53.34 173 SER A O 1
ATOM 1369 N N . SER A 1 174 ? 8.636 2.441 -23.480 1.00 46.62 174 SER A N 1
ATOM 1370 C CA . SER A 1 174 ? 8.067 3.637 -24.100 1.00 46.62 174 SER A CA 1
ATOM 1371 C C . SER A 1 174 ? 7.772 4.789 -23.127 1.00 46.62 174 SER A C 1
ATOM 1373 O O . SER A 1 174 ? 7.305 5.839 -23.572 1.00 46.62 174 SER A O 1
ATOM 1375 N N . ASN A 1 175 ? 8.002 4.628 -21.818 1.00 50.38 175 ASN A N 1
ATOM 1376 C CA . ASN A 1 175 ? 7.764 5.674 -20.819 1.00 50.38 175 ASN A CA 1
ATOM 1377 C C . ASN A 1 175 ? 8.738 6.853 -21.031 1.00 50.38 175 ASN A C 1
ATOM 1379 O O . ASN A 1 175 ? 9.949 6.663 -21.148 1.00 50.38 175 ASN A O 1
ATOM 1383 N N . ALA A 1 176 ? 8.217 8.085 -21.049 1.00 47.66 176 ALA A N 1
ATOM 1384 C CA . ALA A 1 176 ? 8.994 9.307 -21.274 1.00 47.66 176 ALA A CA 1
ATOM 1385 C C . ALA A 1 176 ? 10.182 9.471 -20.302 1.00 47.66 176 ALA A C 1
ATOM 1387 O O . ALA A 1 176 ? 11.225 9.989 -20.695 1.00 47.66 176 ALA A O 1
ATOM 1388 N N . ARG A 1 177 ? 10.073 8.969 -19.063 1.00 43.34 177 ARG A N 1
ATOM 1389 C CA . ARG A 1 177 ? 11.164 8.984 -18.074 1.00 43.34 177 ARG A CA 1
ATOM 1390 C C . ARG A 1 177 ? 12.215 7.894 -18.319 1.00 43.34 177 ARG A C 1
ATOM 1392 O O . ARG A 1 177 ? 13.395 8.154 -18.111 1.00 43.34 177 ARG A O 1
ATOM 1399 N N . ALA A 1 178 ? 11.817 6.713 -18.804 1.00 42.41 178 ALA A N 1
ATOM 1400 C CA . ALA A 1 178 ? 12.756 5.664 -19.227 1.00 42.41 178 ALA A CA 1
ATOM 1401 C C . ALA A 1 178 ? 13.593 6.128 -20.434 1.00 42.41 178 ALA A C 1
ATOM 1403 O O . ALA A 1 178 ? 14.804 5.915 -20.477 1.00 42.41 178 ALA A O 1
ATOM 1404 N N . LYS A 1 179 ? 12.969 6.878 -21.354 1.00 45.62 179 LYS A N 1
ATOM 1405 C CA . LYS A 1 179 ? 13.663 7.561 -22.456 1.00 45.62 179 LYS A CA 1
ATOM 1406 C C . LYS A 1 179 ? 14.603 8.670 -21.969 1.00 45.62 179 LYS A C 1
ATOM 1408 O O . LYS A 1 179 ? 15.723 8.761 -22.459 1.00 45.62 179 LYS A O 1
ATOM 1413 N N . ALA A 1 180 ? 14.189 9.471 -20.983 1.00 48.03 180 ALA A N 1
ATOM 1414 C CA . ALA A 1 180 ? 15.022 10.536 -20.409 1.00 48.03 180 ALA A CA 1
ATOM 1415 C C . ALA A 1 180 ? 16.244 10.016 -19.620 1.00 48.03 180 ALA A C 1
ATOM 1417 O O . ALA A 1 180 ? 17.238 10.725 -19.507 1.00 48.03 180 ALA A O 1
ATOM 1418 N N . LEU A 1 181 ? 16.192 8.782 -19.101 1.00 45.84 181 LEU A N 1
ATOM 1419 C CA . LEU A 1 181 ? 17.293 8.120 -18.383 1.00 45.84 181 LEU A CA 1
ATOM 1420 C C . LEU A 1 181 ? 18.225 7.295 -19.296 1.00 45.84 181 LEU A C 1
ATOM 1422 O O . LEU A 1 181 ? 19.058 6.540 -18.798 1.00 45.84 181 LEU A O 1
ATOM 1426 N N . GLY A 1 182 ? 18.117 7.451 -20.620 1.00 42.53 182 GLY A N 1
ATOM 1427 C CA . GLY A 1 182 ? 19.124 6.963 -21.561 1.00 42.53 182 GLY A CA 1
ATOM 1428 C C . GLY A 1 182 ? 19.080 5.467 -21.862 1.00 42.53 182 GLY A C 1
ATOM 1429 O O . GLY A 1 182 ? 20.145 4.872 -21.958 1.00 42.53 182 GLY A O 1
ATOM 1430 N N . GLY A 1 183 ? 17.885 4.877 -22.014 1.00 39.12 183 GLY A N 1
ATOM 1431 C CA . GLY A 1 183 ? 17.603 3.655 -22.800 1.00 39.12 183 GLY A CA 1
ATOM 1432 C C . GLY A 1 183 ? 18.205 2.315 -22.343 1.00 39.12 183 GLY A C 1
ATOM 1433 O O . GLY A 1 183 ? 17.517 1.304 -22.391 1.00 39.12 183 GLY A O 1
ATOM 1434 N N . GLU A 1 184 ? 19.446 2.292 -21.863 1.00 41.44 184 GLU A N 1
ATOM 1435 C CA . GLU A 1 184 ? 20.193 1.087 -21.484 1.00 41.44 184 GLU A CA 1
ATOM 1436 C C . GLU A 1 184 ? 20.458 0.995 -19.971 1.00 41.44 184 GLU A C 1
ATOM 1438 O O . GLU A 1 184 ? 20.692 -0.093 -19.453 1.00 41.44 184 GLU A O 1
ATOM 1443 N N . LYS A 1 185 ? 20.361 2.108 -19.225 1.00 44.47 185 LYS A N 1
ATOM 1444 C CA . LYS A 1 185 ? 20.473 2.132 -17.746 1.00 44.47 185 LYS A CA 1
ATOM 1445 C C . LYS A 1 185 ? 19.146 2.373 -17.014 1.00 44.47 185 LYS A C 1
ATOM 1447 O O . LYS A 1 185 ? 19.126 2.455 -15.787 1.00 44.47 185 LYS A O 1
ATOM 1452 N N . GLY A 1 186 ? 18.038 2.504 -17.742 1.00 40.78 186 GLY A N 1
ATOM 1453 C CA . GLY A 1 186 ? 16.741 2.911 -17.200 1.00 40.78 186 GLY A CA 1
ATOM 1454 C C . GLY A 1 186 ? 15.718 1.779 -17.209 1.00 40.78 186 GLY A C 1
ATOM 1455 O O . GLY A 1 186 ? 15.378 1.295 -18.277 1.00 40.78 186 GLY A O 1
ATOM 1456 N N . LEU A 1 187 ? 15.212 1.407 -16.025 1.00 35.91 187 LEU A N 1
ATOM 1457 C CA . LEU A 1 187 ? 14.030 0.553 -15.798 1.00 35.91 187 LEU A CA 1
ATOM 1458 C C . LEU A 1 187 ? 13.939 -0.657 -16.745 1.00 35.91 187 LEU A C 1
ATOM 1460 O O . LEU A 1 187 ? 13.201 -0.650 -17.727 1.00 35.91 187 LEU A O 1
ATOM 1464 N N . THR A 1 188 ? 14.668 -1.727 -16.426 1.00 36.44 188 THR A N 1
ATOM 1465 C CA . THR A 1 188 ? 14.474 -2.998 -17.133 1.00 36.44 188 THR A CA 1
ATOM 1466 C C . THR A 1 188 ? 13.092 -3.552 -16.791 1.00 36.44 188 THR A C 1
ATOM 1468 O O . THR A 1 188 ? 12.706 -3.562 -15.627 1.00 36.44 188 THR A O 1
ATOM 1471 N N . THR A 1 189 ? 12.364 -4.044 -17.793 1.00 37.72 189 THR A N 1
ATOM 1472 C CA . THR A 1 189 ? 11.003 -4.603 -17.726 1.00 37.72 189 THR A CA 1
ATOM 1473 C C . THR A 1 189 ? 10.720 -5.339 -16.416 1.00 37.72 189 THR A C 1
ATOM 1475 O O . THR A 1 189 ? 11.170 -6.467 -16.213 1.00 37.72 189 THR A O 1
ATOM 1478 N N . THR A 1 190 ? 10.041 -4.689 -15.477 1.00 36.28 190 THR A N 1
ATOM 1479 C CA . THR A 1 190 ? 9.497 -5.322 -14.275 1.00 36.28 190 THR A CA 1
ATOM 1480 C C . THR A 1 190 ? 8.178 -5.991 -14.650 1.00 36.28 190 THR A C 1
ATOM 1482 O O . THR A 1 190 ? 7.325 -5.375 -15.283 1.00 36.28 190 THR A O 1
ATOM 1485 N N . GLU A 1 191 ? 8.002 -7.268 -14.304 1.00 35.97 191 GLU A N 1
ATOM 1486 C CA . GLU A 1 191 ? 6.714 -7.953 -14.467 1.00 35.97 191 GLU A CA 1
ATOM 1487 C C . GLU A 1 191 ? 5.680 -7.395 -13.469 1.00 35.97 191 GLU A C 1
ATOM 1489 O O . GLU A 1 191 ? 5.566 -7.856 -12.335 1.00 35.97 191 GLU A O 1
ATOM 1494 N N . GLY A 1 192 ? 4.938 -6.375 -13.897 1.00 32.19 192 GLY A N 1
ATOM 1495 C CA . GLY A 1 192 ? 3.934 -5.611 -13.134 1.00 32.19 192 GLY A CA 1
ATOM 1496 C C . GLY A 1 192 ? 4.257 -4.126 -13.305 1.00 32.19 192 GLY A C 1
ATOM 1497 O O . GLY A 1 192 ? 5.430 -3.783 -13.212 1.00 32.19 192 GLY A O 1
ATOM 1498 N N . TRP A 1 193 ? 3.345 -3.233 -13.719 1.00 35.41 193 TRP A N 1
ATOM 1499 C CA . TRP A 1 193 ? 2.102 -2.822 -13.046 1.00 35.41 193 TRP A CA 1
ATOM 1500 C C . TRP A 1 193 ? 0.996 -2.304 -13.986 1.00 35.41 193 TRP A C 1
ATOM 1502 O O . TRP A 1 193 ? 1.287 -1.721 -15.025 1.00 35.41 193 TRP A O 1
ATOM 1512 N N . MET A 1 194 ? -0.269 -2.315 -13.551 1.00 31.70 194 MET A N 1
ATOM 1513 C CA . MET A 1 194 ? -1.363 -1.586 -14.219 1.00 31.70 194 MET A CA 1
ATOM 1514 C C . MET A 1 194 ? -1.395 -0.079 -13.876 1.00 31.70 194 MET A C 1
ATOM 1516 O O . MET A 1 194 ? -0.988 0.362 -12.806 1.00 31.70 194 MET A O 1
ATOM 1520 N N . LYS A 1 195 ? -1.877 0.726 -14.829 1.00 29.47 195 LYS A N 1
ATOM 1521 C CA . LYS A 1 195 ? -1.872 2.202 -14.843 1.00 29.47 195 LYS A CA 1
ATOM 1522 C C . LYS A 1 195 ? -2.985 2.861 -13.997 1.00 29.47 195 LYS A C 1
ATOM 1524 O O . LYS A 1 195 ? -4.130 2.422 -14.041 1.00 29.47 195 LYS A O 1
ATOM 1529 N N . GLY A 1 196 ? -2.696 4.042 -13.425 1.00 26.81 196 GLY A N 1
ATOM 1530 C CA . GLY A 1 196 ? -3.687 5.098 -13.117 1.00 26.81 196 GLY A CA 1
ATOM 1531 C C . GLY A 1 196 ? -3.535 5.766 -11.740 1.00 26.81 196 GLY A C 1
ATOM 1532 O O . GLY A 1 196 ? -3.206 5.107 -10.766 1.00 26.81 196 GLY A O 1
ATOM 1533 N N . VAL A 1 197 ? -3.761 7.081 -11.650 1.00 34.03 197 VAL A N 1
ATOM 1534 C CA . VAL A 1 197 ? -3.380 7.981 -10.536 1.00 34.03 197 VAL A CA 1
ATOM 1535 C C . VAL A 1 197 ? -4.573 8.323 -9.613 1.00 34.03 197 VAL A C 1
ATOM 1537 O O . VAL A 1 197 ? -5.684 8.573 -10.064 1.00 34.03 197 VAL A O 1
ATOM 1540 N N . TRP A 1 198 ? -4.364 8.420 -8.296 1.00 35.72 198 TRP A N 1
ATOM 1541 C CA . TRP A 1 198 ? -5.393 8.292 -7.237 1.00 35.72 198 TRP A CA 1
ATOM 1542 C C . TRP A 1 198 ? -5.601 9.554 -6.388 1.00 35.72 198 TRP A C 1
ATOM 1544 O O . TRP A 1 198 ? -4.618 10.216 -6.103 1.00 35.72 198 TRP A O 1
ATOM 1554 N N . ARG A 1 199 ? -6.816 9.911 -5.894 1.00 25.95 199 ARG A N 1
ATOM 1555 C CA . ARG A 1 199 ? -7.039 11.200 -5.133 1.00 25.95 199 ARG A CA 1
ATOM 1556 C C . ARG A 1 199 ? -6.661 11.047 -3.672 1.00 25.95 199 ARG A C 1
ATOM 1558 O O . ARG A 1 199 ? -7.406 11.356 -2.756 1.00 25.95 199 ARG A O 1
ATOM 1565 N N . CYS A 1 200 ? -5.490 10.493 -3.503 1.00 29.38 200 CYS A N 1
ATOM 1566 C CA . CYS A 1 200 ? -4.960 9.960 -2.295 1.00 29.38 200 CYS A CA 1
ATOM 1567 C C . CYS A 1 200 ? -3.463 9.935 -2.550 1.00 29.38 200 CYS A C 1
ATOM 1569 O O . CYS A 1 200 ? -3.024 9.517 -3.626 1.00 29.38 200 CYS A O 1
ATOM 1571 N N . MET A 1 201 ? -2.693 10.463 -1.618 1.00 34.59 201 MET A N 1
ATOM 1572 C CA . MET A 1 201 ? -1.263 10.310 -1.719 1.00 34.59 201 MET A CA 1
ATOM 1573 C C . MET A 1 201 ? -0.961 8.841 -1.484 1.00 34.59 201 MET A C 1
ATOM 1575 O O . MET A 1 201 ? -1.333 8.304 -0.442 1.00 34.59 201 MET A O 1
ATOM 1579 N N . ARG A 1 202 ? -0.363 8.200 -2.483 1.00 43.66 202 ARG A N 1
ATOM 1580 C CA . ARG A 1 202 ? 0.117 6.831 -2.374 1.00 43.66 202 ARG A CA 1
ATOM 1581 C C . ARG A 1 202 ? 1.583 6.894 -2.014 1.00 43.66 202 ARG A C 1
ATOM 1583 O O . ARG A 1 202 ? 2.348 7.453 -2.797 1.00 43.66 202 ARG A O 1
ATOM 1590 N N . LEU A 1 203 ? 1.970 6.325 -0.883 1.00 43.69 203 LEU A N 1
ATOM 1591 C CA . LEU A 1 203 ? 3.372 6.065 -0.581 1.00 43.69 203 LEU A CA 1
ATOM 1592 C C . LEU A 1 203 ? 3.616 4.579 -0.617 1.00 43.69 203 LEU A C 1
ATOM 1594 O O . LEU A 1 203 ? 2.900 3.822 0.027 1.00 43.69 203 LEU A O 1
ATOM 1598 N N . LEU A 1 204 ? 4.618 4.190 -1.388 1.00 46.62 204 LEU A N 1
ATOM 1599 C CA . LEU A 1 204 ? 5.062 2.815 -1.445 1.00 46.62 204 LEU A CA 1
ATOM 1600 C C . LEU A 1 204 ? 6.241 2.656 -0.495 1.00 46.62 204 LEU A C 1
ATOM 1602 O O . LEU A 1 204 ? 7.225 3.398 -0.593 1.00 46.62 204 LEU A O 1
ATOM 1606 N N . SER A 1 205 ? 6.141 1.689 0.400 1.00 50.72 205 SER A N 1
ATOM 1607 C CA . SER A 1 205 ? 7.135 1.435 1.432 1.00 50.72 205 SER A CA 1
ATOM 1608 C C . SER A 1 205 ? 7.545 -0.022 1.410 1.00 50.72 205 SER A C 1
ATOM 1610 O O . SER A 1 205 ? 6.695 -0.902 1.358 1.00 50.72 205 SER A O 1
ATOM 1612 N N . ILE A 1 206 ? 8.846 -0.283 1.472 1.00 55.09 206 ILE A N 1
ATOM 1613 C CA . ILE A 1 206 ? 9.372 -1.626 1.703 1.00 55.09 206 ILE A CA 1
ATOM 1614 C C . ILE A 1 206 ? 9.623 -1.763 3.199 1.00 55.09 206 ILE A C 1
ATOM 1616 O O . ILE A 1 206 ? 10.315 -0.928 3.788 1.00 55.09 206 ILE A O 1
ATOM 1620 N N . LEU A 1 207 ? 9.049 -2.802 3.793 1.00 52.34 207 LEU A N 1
ATOM 1621 C CA . LEU A 1 207 ? 9.173 -3.127 5.207 1.00 52.34 207 LEU A CA 1
ATOM 1622 C C . LEU A 1 207 ? 9.820 -4.486 5.374 1.00 52.34 207 LEU A C 1
ATOM 1624 O O . LEU A 1 207 ? 9.452 -5.418 4.668 1.00 52.34 207 LEU A O 1
ATOM 1628 N N . VAL A 1 208 ? 10.705 -4.607 6.354 1.00 51.22 208 VAL A N 1
ATOM 1629 C CA . VAL A 1 208 ? 11.281 -5.883 6.784 1.00 51.22 208 VAL A CA 1
ATOM 1630 C C . VAL A 1 208 ? 10.976 -6.051 8.271 1.00 51.22 208 VAL A C 1
ATOM 1632 O O . VAL A 1 208 ? 11.534 -5.288 9.062 1.00 51.22 208 VAL A O 1
ATOM 1635 N N . PRO A 1 209 ? 10.080 -6.966 8.690 1.00 52.88 209 PRO A N 1
ATOM 1636 C CA . PRO A 1 209 ? 9.786 -7.183 10.101 1.00 52.88 209 PRO A CA 1
ATOM 1637 C C . PRO A 1 209 ? 11.016 -7.679 10.869 1.00 52.88 209 PRO A C 1
ATOM 1639 O O . PRO A 1 209 ? 11.906 -8.316 10.303 1.00 52.88 209 PRO A O 1
ATOM 1642 N N . GLU A 1 210 ? 11.077 -7.365 12.157 1.00 40.84 210 GLU A N 1
ATOM 1643 C CA . GLU A 1 210 ? 12.040 -7.938 13.090 1.00 40.84 210 GLU A CA 1
ATOM 1644 C C . GLU A 1 210 ? 11.790 -9.451 13.185 1.00 40.84 210 GLU A C 1
ATOM 1646 O O . GLU A 1 210 ? 10.657 -9.905 13.354 1.00 40.84 210 GLU A O 1
ATOM 1651 N N . THR A 1 211 ? 12.833 -10.249 12.967 1.00 45.19 211 THR A N 1
ATOM 1652 C CA . THR A 1 211 ? 12.761 -11.704 13.116 1.00 45.19 211 THR A CA 1
ATOM 1653 C C . THR A 1 211 ? 12.683 -12.037 14.600 1.00 45.19 211 THR A C 1
ATOM 1655 O O . THR A 1 211 ? 13.614 -11.700 15.334 1.00 45.19 211 THR A O 1
ATOM 1658 N N . GLU A 1 212 ? 11.630 -12.729 15.035 1.00 43.25 212 GLU A N 1
ATOM 1659 C CA . GLU A 1 212 ? 11.720 -13.528 16.260 1.00 43.25 212 GLU A CA 1
ATOM 1660 C C . GLU A 1 212 ? 12.856 -14.544 16.050 1.00 43.25 212 GLU A C 1
ATOM 1662 O O . GLU A 1 212 ? 12.882 -15.244 15.033 1.00 43.25 212 GLU A O 1
ATOM 1667 N N . ARG A 1 213 ? 13.855 -14.519 16.937 1.00 36.66 213 ARG A N 1
ATOM 1668 C CA . ARG A 1 213 ? 14.892 -15.555 17.009 1.00 36.66 213 ARG A CA 1
ATOM 1669 C C . ARG A 1 213 ? 14.327 -16.810 17.648 1.00 36.66 213 ARG A C 1
ATOM 1671 O O . ARG A 1 213 ? 13.528 -16.649 18.595 1.00 36.66 213 ARG A O 1
#

Mean predicted aligned error: 11.45 Å